Protein AF-A0A1G2G1E4-F1 (afdb_monomer_lite)

Secondary structure (DSSP, 8-state):
-HHHHHHHHHHHHHTT-SPP-SHHHHHHHHHHHHHHHHH-HHHHHHHHHHHHH-HHHHHHHHHHHHHHHHHHHT-SB--HHHHHHHHHHHHHHHHHHHHHHHHHHGGGT--GGGGHHHHHHHHHHHHHHHHHHTTSS-GGGS-SBPPPHHHHHHHHHHHHHHHHIIIIIS---HHHHHHHHHHIIIIIHHHHHTTSPP---HHHHHHHHHHHHHHHHHHHHHHHTTSS--EEEEEESS--------GGGHHHHHHHHHHHHH-SS-S--EEEEEEEEEEEE-SSTTSPPEEEEEEEEEEEETTSSEEEEEEEEEEE-TTS-EEE-S--EEEEEEE-TTT--

Foldseek 3Di:
DLVVLVVVQVVCVVVLQQFDLALLLLLLLLLLLVLLVVVDPVSVVLLVVVCVVDVVLNVLLVLLSVLSVCLQPPNFFDFLQSLVSVLVNLLVLLVSLLVCQCPVVVVVPDDPVLNPLNVLSVVNNVSSVVCVVSVVDDSCSHPRGHDANLLNVVSSVVLNVLLCCCCPVVVHDSSSSSSNSSSCSGRPSVVVSVPDDRDDDPSVVLSVLQVVQQVVQVVVCLVDVVPQAQKFKAWGDDDGDTDGDHPVCVVVVLVVVLVVLPPPDDPTFKMKMWGWDKDWDASYPPGDIDIAIWIWMWMDGNPLFKIWIKIFGWDQDPVRRIDGDGHIGTDDIDGPPSSPD

Sequence (341 aa):
MKQTLLHLRGFLERYRVLPSYGEDTVFLLAVAVLVVLFLNADARAFAEQVRAQSSKIALIMLLGVGFAIYTAFFSYFKNEIQKFYMFWFAVLVNFLSAFATITLLNDSGASPLYYIAPAINVVAFVLMVAFWHADVLDTSAIPHKSSSFSNVLYGTIVVAVLTLVAEYAWNTPWPAVFSFVIGYATVFNRTFTSYLPKIFGKRDQKIEALDVAVNDVVDYMIKNVGINNPYAVCIAAAGTKNLQVSSEYRGDVDAFLADEIRKLNRTTPAIATGSVGTYTFKRYWFSPTRQESAIIIDAYPNDGSTGYQFCQMVRYDTESILQRYKGLIYLNKTTNVYVKV

Radius of gyration: 22.76 Å; chains: 1; bounding box: 58×44×68 Å

pLDDT: mean 77.33, std 13.53, range [38.53, 95.12]

Organism: NCBI:txid1802115

Structure (mmCIF, N/CA/C/O backbone):
data_AF-A0A1G2G1E4-F1
#
_entry.id   AF-A0A1G2G1E4-F1
#
loop_
_atom_site.group_PDB
_atom_site.id
_atom_site.type_symbol
_atom_site.label_atom_id
_atom_site.label_alt_id
_atom_site.label_comp_id
_atom_site.label_asym_id
_atom_site.label_entity_id
_atom_site.label_seq_id
_atom_site.pdbx_PDB_ins_code
_atom_site.Cartn_x
_atom_site.Cartn_y
_atom_site.Cartn_z
_atom_site.occupancy
_atom_site.B_iso_or_equiv
_atom_site.auth_seq_id
_atom_site.auth_comp_id
_atom_site.auth_asym_id
_atom_site.auth_atom_id
_atom_site.pdbx_PDB_model_num
ATOM 1 N N . MET A 1 1 ? -17.607 14.366 -12.574 1.00 70.50 1 MET A N 1
ATOM 2 C CA . MET A 1 1 ? -16.236 13.830 -12.385 1.00 70.50 1 MET A CA 1
ATOM 3 C C . MET A 1 1 ? -16.179 12.704 -11.346 1.00 70.50 1 MET A C 1
ATOM 5 O O . MET A 1 1 ? -15.798 11.604 -11.721 1.00 70.50 1 MET A O 1
ATOM 9 N N . LYS A 1 2 ? -16.612 12.905 -10.087 1.00 71.50 2 LYS A N 1
ATOM 10 C CA . LYS A 1 2 ? -16.602 11.851 -9.040 1.00 71.50 2 LYS A CA 1
ATOM 11 C C . LYS A 1 2 ? -17.345 10.563 -9.438 1.00 71.50 2 LYS A C 1
ATOM 13 O O . LYS A 1 2 ? -16.795 9.478 -9.308 1.00 71.50 2 LYS A O 1
ATOM 18 N N . GLN A 1 3 ? -18.551 10.677 -9.998 1.00 72.62 3 GLN A N 1
ATOM 19 C CA . GLN A 1 3 ? -19.346 9.522 -10.446 1.00 72.62 3 GLN A CA 1
ATOM 20 C C . GLN A 1 3 ? -18.686 8.752 -11.607 1.00 72.62 3 GLN A C 1
ATOM 22 O O . GLN A 1 3 ? -18.690 7.527 -11.621 1.00 72.62 3 GLN A O 1
ATOM 27 N N . THR A 1 4 ? -18.038 9.460 -12.537 1.00 80.31 4 THR A N 1
ATOM 28 C CA . THR A 1 4 ? -17.248 8.861 -13.627 1.00 80.31 4 THR A CA 1
ATOM 29 C C . THR A 1 4 ? -16.061 8.063 -13.087 1.00 80.31 4 THR A C 1
ATOM 31 O O . THR A 1 4 ? -15.811 6.951 -13.541 1.00 80.31 4 THR A O 1
ATOM 34 N N . LEU A 1 5 ? -15.359 8.598 -12.083 1.00 77.81 5 LEU A N 1
ATOM 35 C CA . LEU A 1 5 ? -14.245 7.911 -11.426 1.00 77.81 5 LEU A CA 1
ATOM 36 C C . LEU A 1 5 ? -14.707 6.687 -10.627 1.00 77.81 5 LEU A C 1
ATOM 38 O O . LEU A 1 5 ? -14.006 5.681 -10.615 1.00 77.81 5 LEU A O 1
ATOM 42 N N . LEU A 1 6 ? -15.893 6.729 -10.015 1.00 76.75 6 LEU A N 1
ATOM 43 C CA . LEU A 1 6 ? -16.488 5.561 -9.356 1.00 76.75 6 LEU A CA 1
ATOM 44 C C . LEU A 1 6 ? -16.837 4.450 -10.358 1.00 76.75 6 LEU A C 1
ATOM 46 O O . LEU A 1 6 ? -16.519 3.290 -10.105 1.00 76.75 6 LEU A O 1
ATOM 50 N N . HIS A 1 7 ? -17.415 4.789 -11.516 1.00 78.81 7 HIS A N 1
ATOM 51 C CA . HIS A 1 7 ? -17.655 3.809 -12.583 1.00 78.81 7 HIS A CA 1
ATOM 52 C C . HIS A 1 7 ? -16.352 3.228 -13.140 1.00 78.81 7 HIS A C 1
ATOM 54 O O . HIS A 1 7 ? -16.250 2.015 -13.313 1.00 78.81 7 HIS A O 1
ATOM 60 N N . LEU A 1 8 ? -15.341 4.072 -13.374 1.00 80.25 8 LEU A N 1
ATOM 61 C CA . LEU A 1 8 ? -14.025 3.625 -13.826 1.00 80.25 8 LEU A CA 1
ATOM 62 C C . LEU A 1 8 ? -13.375 2.690 -12.803 1.00 80.25 8 LEU A C 1
ATOM 64 O O . LEU A 1 8 ? -12.858 1.641 -13.173 1.00 80.25 8 LEU A O 1
ATOM 68 N N . ARG A 1 9 ? -13.447 3.029 -11.512 1.00 78.38 9 ARG A N 1
ATOM 69 C CA . ARG A 1 9 ? -12.977 2.163 -10.430 1.00 78.38 9 ARG A CA 1
ATOM 70 C C . ARG A 1 9 ? -13.674 0.802 -10.471 1.00 78.38 9 ARG A C 1
ATOM 72 O O . ARG A 1 9 ? -12.983 -0.208 -10.493 1.00 78.38 9 ARG A O 1
ATOM 79 N N . GLY A 1 10 ? -15.007 0.771 -10.544 1.00 75.69 10 GLY A N 1
ATOM 80 C CA . GLY A 1 10 ? -15.768 -0.481 -10.620 1.00 75.69 10 GLY A CA 1
ATOM 81 C C . GLY A 1 10 ? -15.418 -1.321 -11.854 1.00 75.69 10 GLY A C 1
ATOM 82 O O . GLY A 1 10 ? -15.298 -2.542 -11.764 1.00 75.69 10 GLY A O 1
ATOM 83 N N . PHE A 1 11 ? -15.176 -0.676 -12.998 1.00 81.31 11 PHE A N 1
ATOM 84 C CA . PHE A 1 11 ? -14.683 -1.341 -14.205 1.00 81.31 11 PHE A CA 1
ATOM 85 C C . PHE A 1 11 ? -13.301 -1.972 -13.977 1.00 81.31 11 PHE A C 1
ATOM 87 O O . PHE A 1 11 ? -13.117 -3.162 -14.224 1.00 81.31 11 PHE A O 1
ATOM 94 N N . LEU A 1 12 ? -12.338 -1.212 -13.453 1.00 79.12 12 LEU A N 1
ATOM 95 C CA . LEU A 1 12 ? -10.980 -1.702 -13.198 1.00 79.12 12 LEU A CA 1
ATOM 96 C C . LEU A 1 12 ? -10.945 -2.814 -12.134 1.00 79.12 12 LEU A C 1
ATOM 98 O O . LEU A 1 12 ? -10.165 -3.759 -12.262 1.00 79.12 12 LEU A O 1
ATOM 102 N N . GLU A 1 13 ? -11.804 -2.736 -11.112 1.00 78.12 13 GLU A N 1
ATOM 103 C CA . GLU A 1 13 ? -11.988 -3.795 -10.111 1.00 78.12 13 GLU A CA 1
ATOM 104 C C . GLU A 1 13 ? -12.524 -5.078 -10.757 1.00 78.12 13 GLU A C 1
ATOM 106 O O . GLU A 1 13 ? -11.990 -6.160 -10.503 1.00 78.12 13 GLU A O 1
ATOM 111 N N . ARG A 1 14 ? -13.514 -4.968 -11.657 1.00 78.25 14 ARG A N 1
ATOM 112 C CA . ARG A 1 14 ? -14.098 -6.114 -12.374 1.00 78.25 14 ARG A CA 1
ATOM 113 C C . ARG A 1 14 ? -13.061 -6.887 -13.187 1.00 78.25 14 ARG A C 1
ATOM 115 O O . ARG A 1 14 ? -13.092 -8.115 -13.199 1.00 78.25 14 ARG A O 1
ATOM 122 N N . TYR A 1 15 ? -12.140 -6.178 -13.834 1.00 78.75 15 TYR A N 1
ATOM 123 C CA . TYR A 1 15 ? -11.070 -6.777 -14.636 1.00 78.75 15 TYR A CA 1
ATOM 124 C C . TYR A 1 15 ? -9.786 -7.061 -13.842 1.00 78.75 15 TYR A C 1
ATOM 126 O O . TYR A 1 15 ? -8.805 -7.505 -14.429 1.00 78.75 15 TYR A O 1
ATOM 134 N N . ARG A 1 16 ? -9.776 -6.842 -12.517 1.00 71.50 16 ARG A N 1
ATOM 135 C CA . ARG A 1 16 ? -8.605 -7.038 -11.637 1.00 71.50 16 ARG A CA 1
ATOM 136 C C . ARG A 1 16 ? -7.346 -6.285 -12.097 1.00 71.50 16 ARG A C 1
ATOM 138 O O . ARG A 1 16 ? -6.231 -6.750 -11.883 1.00 71.50 16 ARG A O 1
ATOM 145 N N . VAL A 1 17 ? -7.534 -5.117 -12.708 1.00 75.44 17 VAL A N 1
ATOM 146 C CA . VAL A 1 17 ? -6.458 -4.225 -13.186 1.00 75.44 17 VAL A CA 1
ATOM 147 C C . VAL A 1 17 ? -6.419 -2.900 -12.428 1.00 75.44 17 VAL A C 1
ATOM 149 O O . VAL A 1 17 ? -5.648 -2.008 -12.773 1.00 75.44 17 VAL A O 1
ATOM 152 N N . LEU A 1 18 ? -7.255 -2.745 -11.395 1.00 78.25 18 LEU A N 1
ATOM 153 C CA . LEU A 1 18 ? -7.184 -1.589 -10.510 1.00 78.25 18 LEU A CA 1
ATOM 154 C C . LEU A 1 18 ? -5.795 -1.553 -9.846 1.00 78.25 18 LEU A C 1
ATOM 156 O O . LEU A 1 18 ? -5.450 -2.526 -9.168 1.00 78.25 18 LEU A O 1
ATOM 160 N N . PRO A 1 19 ? -5.030 -0.450 -9.983 1.00 73.94 19 PRO A N 1
ATOM 161 C CA . PRO A 1 19 ? -3.783 -0.272 -9.255 1.00 73.94 19 PRO A CA 1
ATOM 162 C C . PRO A 1 19 ? -4.011 -0.513 -7.764 1.00 73.94 19 PRO A C 1
ATOM 164 O O . PRO A 1 19 ? -4.812 0.170 -7.125 1.00 73.94 19 PRO A O 1
ATOM 167 N N . SER A 1 20 ? -3.333 -1.516 -7.217 1.00 72.12 20 SER A N 1
ATOM 168 C CA . SER A 1 20 ? -3.381 -1.811 -5.797 1.00 72.12 20 SER A CA 1
ATOM 169 C C . SER A 1 20 ? -2.493 -0.824 -5.053 1.00 72.12 20 SER A C 1
ATOM 171 O O . SER A 1 20 ? -1.366 -0.538 -5.436 1.00 72.12 20 SER A O 1
ATOM 173 N N . TYR A 1 21 ? -3.008 -0.326 -3.944 1.00 74.62 21 TYR A N 1
ATOM 174 C CA . TYR A 1 21 ? -2.280 0.465 -2.952 1.00 74.62 21 TYR A CA 1
ATOM 175 C C . TYR A 1 21 ? -2.408 -0.203 -1.577 1.00 74.62 21 TYR A C 1
ATOM 177 O O . TYR A 1 21 ? -2.302 0.440 -0.538 1.00 74.62 21 TYR A O 1
ATOM 185 N N . GLY A 1 22 ? -2.667 -1.518 -1.563 1.00 73.44 22 GLY A N 1
ATOM 186 C CA . GLY A 1 22 ? -2.580 -2.319 -0.348 1.00 73.44 22 GLY A CA 1
ATOM 187 C C . GLY A 1 22 ? -1.161 -2.316 0.215 1.00 73.44 22 GLY A C 1
ATOM 188 O O . GLY A 1 22 ? -0.192 -2.062 -0.498 1.00 73.44 22 GLY A O 1
ATOM 189 N N . GLU A 1 23 ? -1.033 -2.603 1.506 1.00 76.75 23 GLU A N 1
ATOM 190 C CA . GLU A 1 23 ? 0.275 -2.699 2.158 1.00 76.75 23 GLU A CA 1
ATOM 191 C C . GLU A 1 23 ? 1.198 -3.714 1.492 1.00 76.75 23 GLU A C 1
ATOM 193 O O . GLU A 1 23 ? 2.387 -3.451 1.387 1.00 76.75 23 GLU A O 1
ATOM 198 N N . ASP A 1 24 ? 0.653 -4.839 1.027 1.00 80.62 24 ASP A N 1
ATOM 199 C CA . ASP A 1 24 ? 1.389 -5.820 0.237 1.00 80.62 24 ASP A CA 1
ATOM 200 C C . ASP A 1 24 ? 2.044 -5.162 -0.970 1.00 80.62 24 ASP A C 1
ATOM 202 O O . ASP A 1 24 ? 3.249 -5.272 -1.152 1.00 80.62 24 ASP A O 1
ATOM 206 N N . THR A 1 25 ? 1.277 -4.409 -1.752 1.00 87.00 25 THR A N 1
ATOM 207 C CA . THR A 1 25 ? 1.818 -3.685 -2.897 1.00 87.00 25 THR A CA 1
ATOM 208 C C . THR A 1 25 ? 2.868 -2.669 -2.468 1.00 87.00 25 THR A C 1
ATOM 210 O O . THR A 1 25 ? 3.967 -2.692 -3.007 1.00 87.00 25 THR A O 1
ATOM 213 N N . VAL A 1 26 ? 2.584 -1.812 -1.482 1.00 88.62 26 VAL A N 1
ATOM 214 C CA . VAL A 1 26 ? 3.541 -0.784 -1.033 1.00 88.62 26 VAL A CA 1
ATOM 215 C C . VAL A 1 26 ? 4.841 -1.412 -0.518 1.00 88.62 26 VAL A C 1
ATOM 217 O O . VAL A 1 26 ? 5.930 -0.917 -0.807 1.00 88.62 26 VAL A O 1
ATOM 220 N N . PHE A 1 27 ? 4.744 -2.531 0.196 1.00 90.00 27 PHE A N 1
ATOM 221 C CA . PHE A 1 27 ? 5.893 -3.305 0.639 1.00 90.00 27 PHE A CA 1
ATOM 222 C C . PHE A 1 27 ? 6.698 -3.855 -0.540 1.00 90.00 27 PHE A C 1
ATOM 224 O O . PHE A 1 27 ? 7.916 -3.704 -0.573 1.00 90.00 27 PHE A O 1
ATOM 231 N N . LEU A 1 28 ? 6.040 -4.428 -1.548 1.00 91.06 28 LEU A N 1
ATOM 232 C CA . LEU A 1 28 ? 6.724 -4.923 -2.742 1.00 91.06 28 LEU A CA 1
ATOM 233 C C . LEU A 1 28 ? 7.361 -3.812 -3.570 1.00 91.06 28 LEU A C 1
ATOM 235 O O . LEU A 1 28 ? 8.437 -4.024 -4.118 1.00 91.06 28 LEU A O 1
ATOM 239 N N . LEU A 1 29 ? 6.756 -2.623 -3.616 1.00 92.88 29 LEU A N 1
ATOM 240 C CA . LEU A 1 29 ? 7.385 -1.439 -4.203 1.00 92.88 29 LEU A CA 1
ATOM 241 C C . LEU A 1 29 ? 8.668 -1.073 -3.441 1.00 92.88 29 LEU A C 1
ATOM 243 O O . LEU A 1 29 ? 9.684 -0.781 -4.065 1.00 92.88 29 LEU A O 1
ATOM 247 N N . ALA A 1 30 ? 8.654 -1.137 -2.105 1.00 93.81 30 ALA A N 1
ATOM 248 C CA . ALA A 1 30 ? 9.844 -0.904 -1.288 1.00 93.81 30 ALA A CA 1
ATOM 249 C C . ALA A 1 30 ? 10.932 -1.959 -1.535 1.00 93.81 30 ALA A C 1
ATOM 251 O O . ALA A 1 30 ? 12.090 -1.599 -1.733 1.00 93.81 30 ALA A O 1
ATOM 252 N N . VAL A 1 31 ? 10.565 -3.243 -1.598 1.00 93.06 31 VAL A N 1
ATOM 253 C CA . VAL A 1 31 ? 11.491 -4.328 -1.961 1.00 93.06 31 VAL A CA 1
ATOM 254 C C . VAL A 1 31 ? 12.074 -4.092 -3.352 1.00 93.06 31 VAL A C 1
ATOM 256 O O . VAL A 1 31 ? 13.287 -4.145 -3.506 1.00 93.06 31 VAL A O 1
ATOM 259 N N . ALA A 1 32 ? 11.247 -3.779 -4.350 1.00 93.81 32 ALA A N 1
ATOM 260 C CA . ALA A 1 32 ? 11.694 -3.528 -5.717 1.00 93.81 32 ALA A CA 1
ATOM 261 C C . ALA A 1 32 ? 12.710 -2.380 -5.789 1.00 93.81 32 ALA A C 1
ATOM 263 O O . ALA A 1 32 ? 13.770 -2.534 -6.390 1.00 93.81 32 ALA A O 1
ATOM 264 N N . VAL A 1 33 ? 12.422 -1.256 -5.120 1.00 94.06 33 VAL A N 1
ATOM 265 C CA . VAL A 1 33 ? 13.354 -0.125 -5.013 1.00 94.06 33 VAL A CA 1
ATOM 266 C C . VAL A 1 33 ? 14.672 -0.571 -4.378 1.00 94.06 33 VAL A C 1
ATOM 268 O O . VAL A 1 33 ? 15.734 -0.303 -4.931 1.00 94.06 33 VAL A O 1
ATOM 271 N N . LEU A 1 34 ? 14.628 -1.279 -3.246 1.00 94.25 34 LEU A N 1
ATOM 272 C CA . LEU A 1 34 ? 15.838 -1.713 -2.544 1.00 94.25 34 LEU A CA 1
ATOM 273 C C . LEU A 1 34 ? 16.672 -2.705 -3.359 1.00 94.25 34 LEU A C 1
ATOM 275 O O . LEU A 1 34 ? 17.890 -2.557 -3.418 1.00 94.25 34 LEU A O 1
ATOM 279 N N . VAL A 1 35 ? 16.037 -3.684 -4.004 1.00 93.06 35 VAL A N 1
ATOM 280 C CA . VAL A 1 35 ? 16.725 -4.681 -4.833 1.00 93.06 35 VAL A CA 1
ATOM 281 C C . VAL A 1 35 ? 17.389 -4.003 -6.031 1.00 93.06 35 VAL A C 1
ATOM 283 O O . VAL A 1 35 ? 18.573 -4.227 -6.268 1.00 93.06 35 VAL A O 1
ATOM 286 N N . VAL A 1 36 ? 16.685 -3.117 -6.743 1.00 93.44 36 VAL A N 1
ATOM 287 C CA . VAL A 1 36 ? 17.261 -2.396 -7.891 1.00 93.44 36 VAL A CA 1
ATOM 288 C C . VAL A 1 36 ? 18.429 -1.503 -7.460 1.00 93.44 36 VAL A C 1
ATOM 290 O O . VAL A 1 36 ? 19.478 -1.535 -8.097 1.00 93.44 36 VAL A O 1
ATOM 293 N N . LEU A 1 37 ? 18.302 -0.755 -6.357 1.00 94.00 37 LEU A N 1
ATOM 294 C CA . LEU A 1 37 ? 19.394 0.081 -5.832 1.00 94.00 37 LEU A CA 1
ATOM 295 C C . LEU A 1 37 ? 20.592 -0.741 -5.334 1.00 94.00 37 LEU A C 1
ATOM 297 O O . LEU A 1 37 ? 21.735 -0.280 -5.383 1.00 94.00 37 LEU A O 1
ATOM 301 N N . PHE A 1 38 ? 20.351 -1.947 -4.825 1.00 93.38 38 PHE A N 1
ATOM 302 C CA . PHE A 1 38 ? 21.417 -2.840 -4.388 1.00 93.38 38 PHE A CA 1
ATOM 303 C C . PHE A 1 38 ? 22.217 -3.378 -5.581 1.00 93.38 38 PHE A C 1
ATOM 305 O O . PHE A 1 38 ? 23.449 -3.331 -5.563 1.00 93.38 38 PHE A O 1
ATOM 312 N N . LEU A 1 39 ? 21.523 -3.819 -6.633 1.00 92.38 39 LEU A N 1
ATOM 313 C CA . LEU A 1 39 ? 22.134 -4.451 -7.802 1.00 92.38 39 LEU A CA 1
ATOM 314 C C . LEU A 1 39 ? 22.786 -3.448 -8.765 1.00 92.38 39 LEU A C 1
ATOM 316 O O . LEU A 1 39 ? 23.835 -3.753 -9.326 1.00 92.38 39 LEU A O 1
ATOM 320 N N . ASN A 1 40 ? 22.222 -2.246 -8.920 1.00 92.94 40 ASN A N 1
ATOM 321 C CA . ASN A 1 40 ? 22.618 -1.312 -9.976 1.00 92.94 40 ASN A CA 1
ATOM 322 C C . ASN A 1 40 ? 23.255 -0.022 -9.437 1.00 92.94 40 ASN A C 1
ATOM 324 O O . ASN A 1 40 ? 22.629 0.750 -8.709 1.00 92.94 40 ASN A O 1
ATOM 328 N N . ALA A 1 41 ? 24.502 0.251 -9.840 1.00 93.12 41 ALA A N 1
ATOM 329 C CA . ALA A 1 41 ? 25.215 1.474 -9.461 1.00 93.12 41 ALA A CA 1
ATOM 330 C C . ALA A 1 41 ? 24.575 2.738 -10.061 1.00 93.12 41 ALA A C 1
ATOM 332 O O . ALA A 1 41 ? 24.414 3.733 -9.355 1.00 93.12 41 ALA A O 1
ATOM 333 N N . ASP A 1 42 ? 24.125 2.671 -11.313 1.00 92.75 42 ASP A N 1
ATOM 334 C CA . ASP A 1 42 ? 23.463 3.792 -11.991 1.00 92.75 42 ASP A CA 1
ATOM 335 C C . ASP A 1 42 ? 22.112 4.136 -11.354 1.00 92.75 42 ASP A C 1
ATOM 337 O O . ASP A 1 42 ? 21.748 5.307 -11.247 1.00 92.75 42 ASP A O 1
ATOM 341 N N . ALA A 1 43 ? 21.396 3.132 -10.838 1.00 92.62 43 ALA A N 1
ATOM 342 C CA . ALA A 1 43 ? 20.171 3.356 -10.077 1.00 92.62 43 ALA A CA 1
ATOM 343 C C . ALA A 1 43 ? 20.448 4.130 -8.774 1.00 92.62 43 ALA A C 1
ATOM 345 O O . ALA A 1 43 ? 19.663 5.002 -8.390 1.00 92.62 43 ALA A O 1
ATOM 346 N N . ARG A 1 44 ? 21.584 3.867 -8.106 1.00 95.12 44 ARG A N 1
ATOM 347 C CA . ARG A 1 44 ? 22.021 4.645 -6.931 1.00 95.12 44 ARG A CA 1
ATOM 348 C C . ARG A 1 44 ? 22.356 6.083 -7.305 1.00 95.12 44 ARG A C 1
ATOM 350 O O . ARG A 1 44 ? 21.885 6.997 -6.631 1.00 95.12 44 ARG A O 1
ATOM 357 N N . ALA A 1 45 ? 23.090 6.287 -8.397 1.00 93.69 45 ALA A N 1
ATOM 358 C CA . ALA A 1 45 ? 23.396 7.625 -8.897 1.00 93.69 45 ALA A CA 1
ATOM 359 C C . ALA A 1 45 ? 22.114 8.409 -9.234 1.00 93.69 45 ALA A C 1
ATOM 361 O O . ALA A 1 45 ? 21.976 9.572 -8.855 1.00 93.69 45 ALA A O 1
ATOM 362 N N . PHE A 1 46 ? 21.125 7.762 -9.859 1.00 92.88 46 PHE A N 1
ATOM 363 C CA . PHE A 1 46 ? 19.816 8.364 -10.111 1.00 92.88 46 PHE A CA 1
ATOM 364 C C . PHE A 1 46 ? 19.090 8.747 -8.810 1.00 92.88 46 PHE A C 1
ATOM 366 O O . PHE A 1 46 ? 18.564 9.854 -8.690 1.00 92.88 46 PHE A O 1
ATOM 373 N N . ALA A 1 47 ? 19.098 7.879 -7.793 1.00 91.75 47 ALA A N 1
ATOM 374 C CA . ALA A 1 47 ? 18.508 8.194 -6.491 1.00 91.75 47 ALA A CA 1
ATOM 375 C C . ALA A 1 47 ? 19.195 9.392 -5.805 1.00 91.75 47 ALA A C 1
ATOM 377 O O . ALA A 1 47 ? 18.525 10.227 -5.190 1.00 91.75 47 ALA A O 1
ATOM 378 N N . GLU A 1 48 ? 20.516 9.520 -5.941 1.00 92.44 48 GLU A N 1
ATOM 379 C CA . GLU A 1 48 ? 21.261 10.681 -5.450 1.00 92.44 48 GLU A CA 1
ATOM 380 C C . GLU A 1 48 ? 20.896 11.969 -6.193 1.00 92.44 48 GLU A C 1
ATOM 382 O O . GLU A 1 48 ? 20.737 13.009 -5.549 1.00 92.44 48 GLU A O 1
ATOM 387 N N . GLN A 1 49 ? 20.682 11.905 -7.510 1.00 92.19 49 GLN A N 1
ATOM 388 C CA . GLN A 1 49 ? 20.195 13.044 -8.294 1.00 92.19 49 GLN A CA 1
ATOM 389 C C . GLN A 1 49 ? 18.802 13.487 -7.834 1.00 92.19 49 GLN A C 1
ATOM 391 O O . GLN A 1 49 ? 18.584 14.675 -7.596 1.00 92.19 49 GLN A O 1
ATOM 396 N N . VAL A 1 50 ? 17.874 12.547 -7.622 1.00 90.06 50 VAL A N 1
ATOM 397 C CA . VAL A 1 50 ? 16.534 12.851 -7.087 1.00 90.06 50 VAL A CA 1
ATOM 398 C C . VAL A 1 50 ? 16.636 13.518 -5.710 1.00 90.06 50 VAL A C 1
ATOM 400 O O . VAL A 1 50 ? 15.949 14.509 -5.443 1.00 90.06 50 VAL A O 1
ATOM 403 N N . ARG A 1 51 ? 17.531 13.027 -4.842 1.00 92.00 51 ARG A N 1
ATOM 404 C CA . ARG A 1 51 ? 17.795 13.633 -3.528 1.00 92.00 51 ARG A CA 1
ATOM 405 C C . ARG A 1 51 ? 18.346 15.052 -3.641 1.00 92.00 51 ARG A C 1
ATOM 407 O O . ARG A 1 51 ? 17.918 15.916 -2.877 1.00 92.00 51 ARG A O 1
ATOM 414 N N . ALA A 1 52 ? 19.274 15.285 -4.566 1.00 91.50 52 ALA A N 1
ATOM 415 C CA . ALA A 1 52 ? 19.867 16.597 -4.802 1.00 91.50 52 ALA A CA 1
ATOM 416 C C . ALA A 1 52 ? 18.843 17.605 -5.349 1.00 91.50 52 ALA A C 1
ATOM 418 O O . ALA A 1 52 ? 18.875 18.772 -4.966 1.00 91.50 52 ALA A O 1
ATOM 419 N N . GLN A 1 53 ? 17.904 17.157 -6.187 1.00 91.81 53 GLN A N 1
ATOM 420 C CA . GLN A 1 53 ? 16.848 18.012 -6.734 1.00 91.81 53 GLN A CA 1
ATOM 421 C C . GLN A 1 53 ? 15.783 18.390 -5.698 1.00 91.81 53 GLN A C 1
ATOM 423 O O . GLN A 1 53 ? 15.266 19.506 -5.724 1.00 91.81 53 GLN A O 1
ATOM 428 N N . SER A 1 54 ? 15.415 17.477 -4.790 1.00 92.31 54 SER A N 1
ATOM 429 C CA . SER A 1 54 ? 14.393 17.764 -3.780 1.00 92.31 54 SER A CA 1
ATOM 430 C C . SER A 1 54 ? 14.540 16.918 -2.519 1.00 92.31 54 SER A C 1
ATOM 432 O O . SER A 1 54 ? 14.193 15.733 -2.478 1.00 92.31 54 SER A O 1
ATOM 434 N N . SER A 1 55 ? 14.923 17.577 -1.423 1.00 88.62 55 SER A N 1
ATOM 435 C CA . SER A 1 55 ? 14.958 16.972 -0.085 1.00 88.62 55 SER A CA 1
ATOM 436 C C . SER A 1 55 ? 13.583 16.479 0.381 1.00 88.62 55 SER A C 1
ATOM 438 O O . SER A 1 55 ? 13.498 15.506 1.129 1.00 88.62 55 SER A O 1
ATOM 440 N N . LYS A 1 56 ? 12.491 17.095 -0.100 1.00 89.38 56 LYS A N 1
ATOM 441 C CA . LYS A 1 56 ? 11.115 16.671 0.205 1.00 89.38 56 LYS A CA 1
ATOM 442 C C . LYS A 1 56 ? 10.777 15.327 -0.440 1.00 89.38 56 LYS A C 1
ATOM 444 O O . LYS A 1 56 ? 10.209 14.471 0.231 1.00 89.38 56 LYS A O 1
ATOM 449 N N . ILE A 1 57 ? 11.138 15.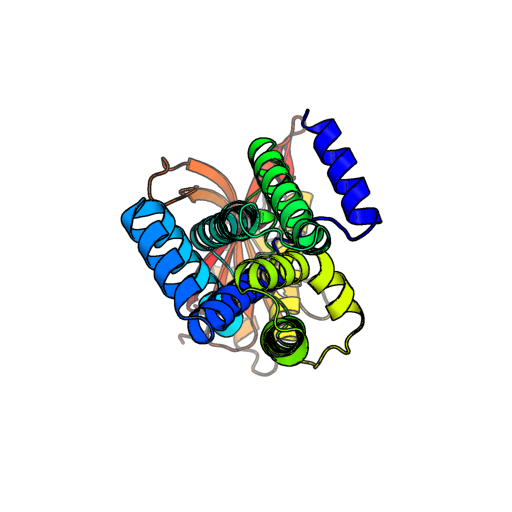131 -1.712 1.00 89.94 57 ILE A N 1
ATOM 450 C CA . ILE A 1 57 ? 10.917 13.857 -2.418 1.00 89.94 57 ILE A CA 1
ATOM 451 C C . ILE A 1 57 ? 11.739 12.754 -1.750 1.00 89.94 57 ILE A C 1
ATOM 453 O O . ILE A 1 57 ? 11.198 11.697 -1.434 1.00 89.94 57 ILE A O 1
ATOM 457 N N . ALA A 1 58 ? 13.010 13.027 -1.442 1.00 89.31 58 ALA A N 1
ATOM 458 C CA . ALA A 1 58 ? 13.867 12.080 -0.732 1.00 89.31 58 ALA A CA 1
ATOM 459 C C . ALA A 1 58 ? 13.303 11.678 0.639 1.00 89.31 58 ALA A C 1
ATOM 461 O O . ALA A 1 58 ? 13.311 10.498 0.984 1.00 89.31 58 ALA A O 1
ATOM 462 N N . LEU A 1 59 ? 12.763 12.635 1.402 1.00 90.75 59 LEU A N 1
ATOM 463 C CA . LEU A 1 59 ? 12.139 12.354 2.693 1.00 90.75 59 LEU A CA 1
ATOM 464 C C . LEU A 1 59 ? 10.906 11.451 2.551 1.00 90.75 59 LEU A C 1
ATOM 466 O O . LEU A 1 59 ? 10.755 10.511 3.326 1.00 90.75 59 LEU A O 1
ATOM 470 N N . ILE A 1 60 ? 10.039 11.708 1.564 1.00 91.88 60 ILE A N 1
ATOM 471 C CA . ILE A 1 60 ? 8.862 10.863 1.308 1.00 91.88 60 ILE A CA 1
ATOM 472 C C . ILE A 1 60 ? 9.294 9.450 0.909 1.00 91.88 60 ILE A C 1
ATOM 474 O O . ILE A 1 60 ? 8.718 8.488 1.407 1.00 91.88 60 ILE A O 1
ATOM 478 N N . MET A 1 61 ? 10.321 9.315 0.067 1.00 92.69 61 MET A N 1
ATOM 479 C CA . MET A 1 61 ? 10.862 8.013 -0.331 1.00 92.69 61 MET A CA 1
ATOM 480 C C . MET A 1 61 ? 11.408 7.237 0.872 1.00 92.69 61 MET A C 1
ATOM 482 O O . MET A 1 61 ? 11.060 6.074 1.065 1.00 92.69 61 MET A O 1
ATOM 486 N N . LEU A 1 62 ? 12.206 7.891 1.720 1.00 92.19 62 LEU A N 1
ATOM 487 C CA . LEU A 1 62 ? 12.809 7.271 2.899 1.00 92.19 62 LEU A CA 1
ATOM 488 C C . LEU A 1 62 ? 11.755 6.854 3.934 1.00 92.19 62 LEU A C 1
ATOM 490 O O . LEU A 1 62 ? 11.771 5.717 4.405 1.00 92.19 62 LEU A O 1
ATOM 494 N N . LEU A 1 63 ? 10.813 7.745 4.261 1.00 91.38 63 LEU A N 1
ATOM 495 C CA . LEU A 1 63 ? 9.720 7.432 5.184 1.00 91.38 63 LEU A CA 1
ATOM 496 C C . LEU A 1 63 ? 8.770 6.382 4.602 1.00 91.38 63 LEU A C 1
ATOM 498 O O . LEU A 1 63 ? 8.306 5.514 5.332 1.00 91.38 63 LEU A O 1
ATOM 502 N N . GLY A 1 64 ? 8.509 6.427 3.296 1.00 90.56 64 GLY A N 1
ATOM 503 C CA . GLY A 1 64 ? 7.695 5.448 2.584 1.00 90.56 64 GLY A CA 1
ATOM 504 C C . GLY A 1 64 ? 8.251 4.034 2.687 1.00 90.56 64 GLY A C 1
ATOM 505 O O . GLY A 1 64 ? 7.543 3.137 3.139 1.00 90.56 64 GLY A O 1
ATOM 506 N N . VAL A 1 65 ? 9.533 3.852 2.351 1.00 92.31 65 VAL A N 1
ATOM 507 C CA . VAL A 1 65 ? 10.238 2.566 2.495 1.00 92.31 65 VAL A CA 1
ATOM 508 C C . VAL A 1 65 ? 10.268 2.127 3.960 1.00 92.31 65 VAL A C 1
ATOM 510 O O . VAL A 1 65 ? 9.904 0.992 4.270 1.00 92.31 65 VAL A O 1
ATOM 513 N N . GLY A 1 66 ? 10.643 3.032 4.871 1.00 90.88 66 GLY A N 1
ATOM 514 C CA . GLY A 1 66 ? 10.723 2.739 6.301 1.00 90.88 66 GLY A CA 1
ATOM 515 C C . GLY A 1 66 ? 9.389 2.269 6.882 1.00 90.88 66 GLY A C 1
ATOM 516 O O . GLY A 1 66 ? 9.335 1.237 7.552 1.00 90.88 66 GLY A O 1
ATOM 517 N N . PHE A 1 67 ? 8.292 2.968 6.580 1.00 89.88 67 PHE A N 1
ATOM 518 C CA . PHE A 1 67 ? 6.960 2.572 7.030 1.00 89.88 67 PHE A CA 1
ATOM 519 C C . PHE A 1 67 ? 6.452 1.311 6.334 1.00 89.88 67 PHE A C 1
ATOM 521 O O . PHE A 1 67 ? 5.820 0.497 7.000 1.00 89.88 67 PHE A O 1
ATOM 528 N N . ALA A 1 68 ? 6.744 1.099 5.049 1.00 88.31 68 ALA A N 1
ATOM 529 C CA . ALA A 1 68 ? 6.346 -0.120 4.346 1.00 88.31 68 ALA A CA 1
ATOM 530 C C . ALA A 1 68 ? 6.961 -1.374 4.991 1.00 88.31 68 ALA A C 1
ATOM 532 O O . ALA A 1 68 ? 6.253 -2.340 5.260 1.00 88.31 68 ALA A O 1
ATOM 533 N N . ILE A 1 69 ? 8.255 -1.333 5.325 1.00 87.88 69 ILE A N 1
ATOM 534 C CA . ILE A 1 69 ? 8.947 -2.435 6.012 1.00 87.88 69 ILE A CA 1
ATOM 535 C C . ILE A 1 69 ? 8.457 -2.569 7.456 1.00 87.88 69 ILE A C 1
ATOM 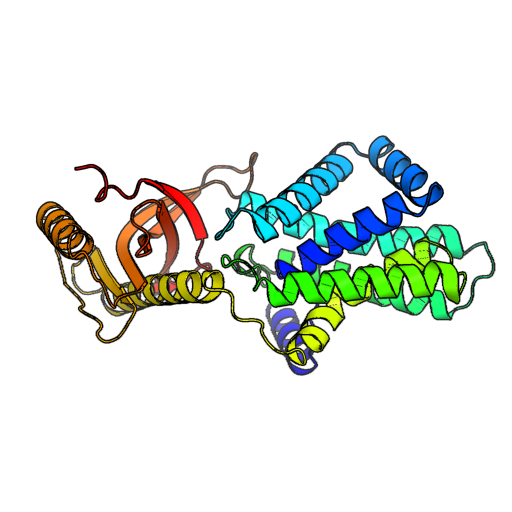537 O O . ILE A 1 69 ? 8.157 -3.671 7.918 1.00 87.88 69 ILE A O 1
ATOM 541 N N . TYR A 1 70 ? 8.351 -1.448 8.176 1.00 85.56 70 TYR A N 1
ATOM 542 C CA . TYR A 1 70 ? 7.903 -1.452 9.566 1.00 85.56 70 TYR A CA 1
ATOM 543 C C . TYR A 1 70 ? 6.500 -2.048 9.711 1.00 85.56 70 TYR A C 1
ATOM 545 O O . TYR A 1 70 ? 6.262 -2.878 10.586 1.00 85.56 70 TYR A O 1
ATOM 553 N N . THR A 1 71 ? 5.572 -1.646 8.844 1.00 80.81 71 THR A N 1
ATOM 554 C CA . THR A 1 71 ? 4.187 -2.116 8.901 1.00 80.81 71 THR A CA 1
ATOM 555 C C . THR A 1 71 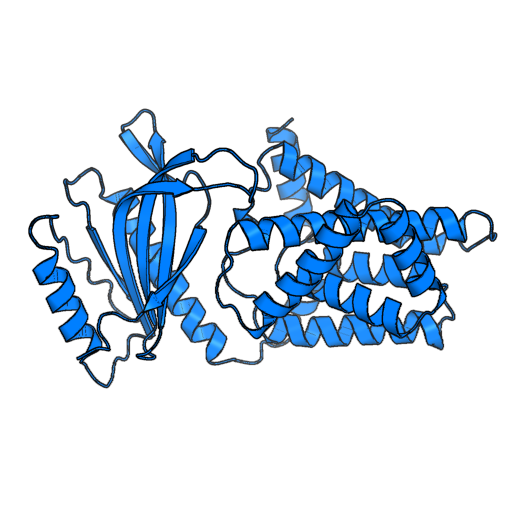? 4.068 -3.584 8.501 1.00 80.81 71 THR A C 1
ATOM 557 O O . THR A 1 71 ? 3.415 -4.329 9.227 1.00 80.81 71 THR A O 1
ATOM 560 N N . ALA A 1 72 ? 4.818 -4.040 7.491 1.00 78.19 72 ALA A N 1
ATOM 561 C CA . ALA A 1 72 ? 4.792 -5.439 7.069 1.00 78.19 72 ALA A CA 1
ATOM 562 C C . ALA A 1 72 ? 5.240 -6.421 8.171 1.00 78.19 72 ALA A C 1
ATOM 564 O O . ALA A 1 72 ? 4.667 -7.504 8.309 1.00 78.19 72 ALA A O 1
ATOM 565 N N . PHE A 1 73 ? 6.243 -6.061 8.983 1.00 75.75 73 PHE A N 1
ATOM 566 C CA . PHE A 1 73 ? 6.810 -6.980 9.980 1.00 75.75 73 PHE A CA 1
ATOM 567 C C . PHE A 1 73 ? 6.392 -6.681 11.419 1.00 75.75 73 PHE A C 1
ATOM 569 O O . PHE A 1 73 ? 6.057 -7.615 12.151 1.00 75.75 73 PHE A O 1
ATOM 576 N N . PHE A 1 74 ? 6.364 -5.411 11.823 1.00 72.25 74 PHE A N 1
ATOM 577 C CA . PHE A 1 74 ? 6.314 -5.011 13.233 1.00 72.25 74 PHE A CA 1
ATOM 578 C C . PHE A 1 74 ? 4.984 -4.392 13.669 1.00 72.25 74 PHE A C 1
ATOM 580 O O . PHE A 1 74 ? 4.687 -4.408 14.863 1.00 72.25 74 PHE A O 1
ATOM 587 N N . SER A 1 75 ? 4.173 -3.873 12.741 1.00 68.69 75 SER A N 1
ATOM 588 C CA . SER A 1 75 ? 2.869 -3.291 13.075 1.00 68.69 75 SER A CA 1
ATOM 589 C C . SER A 1 75 ? 1.703 -4.174 12.638 1.00 68.69 75 SER A C 1
ATOM 591 O O . SER A 1 75 ? 1.730 -4.808 11.591 1.00 68.69 75 SER A O 1
ATOM 593 N N . TYR A 1 76 ? 0.648 -4.204 13.447 1.00 68.38 76 TYR A N 1
ATOM 594 C CA . TYR A 1 76 ? -0.623 -4.850 13.095 1.00 68.38 76 TYR A CA 1
ATOM 595 C C . TYR A 1 76 ? -1.599 -3.881 12.433 1.00 68.38 76 TYR A C 1
ATOM 597 O O . TYR A 1 76 ? -2.374 -4.263 11.556 1.00 68.38 76 TYR A O 1
ATOM 605 N N . PHE A 1 77 ? -1.524 -2.619 12.850 1.00 71.56 77 PHE A N 1
ATOM 606 C CA . PHE A 1 77 ? -2.415 -1.553 12.431 1.00 71.56 77 PHE A CA 1
ATOM 607 C C . PHE A 1 77 ? -1.620 -0.306 12.058 1.00 71.56 77 PHE A C 1
ATOM 609 O O . PHE A 1 77 ? -0.485 -0.124 12.503 1.00 71.56 77 PHE A O 1
ATOM 616 N N . LYS A 1 78 ? -2.196 0.542 11.204 1.00 76.06 78 LYS A N 1
ATOM 617 C CA . LYS A 1 78 ? -1.493 1.689 10.615 1.00 76.06 78 LYS A CA 1
ATOM 618 C C . LYS A 1 78 ? -2.178 2.997 10.959 1.00 76.06 78 LYS A C 1
ATOM 620 O O . LYS A 1 78 ? -3.383 3.132 10.741 1.00 76.06 78 LYS A O 1
ATOM 625 N N . ASN A 1 79 ? -1.394 3.967 11.416 1.00 73.62 79 ASN A N 1
ATOM 626 C CA . ASN A 1 79 ? -1.879 5.323 11.674 1.00 73.62 79 ASN A CA 1
ATOM 627 C C . ASN A 1 79 ? -1.992 6.109 10.358 1.00 73.62 79 ASN A C 1
ATOM 629 O O . ASN A 1 79 ? -1.296 5.819 9.384 1.00 73.62 79 ASN A O 1
ATOM 633 N N . GLU A 1 80 ? -2.797 7.170 10.346 1.00 75.19 80 GLU A N 1
ATOM 634 C CA . GLU A 1 80 ? -3.021 8.009 9.155 1.00 75.19 80 GLU A CA 1
ATOM 635 C C . GLU A 1 80 ? -1.733 8.605 8.568 1.00 75.19 80 GLU A C 1
ATOM 637 O O . GLU A 1 80 ? -1.572 8.659 7.351 1.00 75.19 80 GLU A O 1
ATOM 642 N N . ILE A 1 81 ? -0.766 8.967 9.419 1.00 79.31 81 ILE A N 1
ATOM 643 C CA . ILE A 1 81 ? 0.545 9.467 8.975 1.00 79.31 81 ILE A CA 1
ATOM 644 C C . ILE A 1 81 ? 1.301 8.394 8.177 1.00 79.31 81 ILE A C 1
ATOM 646 O O . ILE A 1 81 ? 1.850 8.688 7.118 1.00 79.31 81 ILE A O 1
ATOM 650 N N . GLN A 1 82 ? 1.308 7.147 8.657 1.00 83.38 82 GLN A N 1
ATOM 651 C CA . GLN A 1 82 ? 1.977 6.038 7.970 1.00 83.38 82 GLN A CA 1
ATOM 652 C C . GLN A 1 82 ? 1.316 5.786 6.614 1.00 83.38 82 GLN A C 1
ATOM 654 O O . GLN A 1 82 ? 2.006 5.732 5.598 1.00 83.38 82 GLN A O 1
ATOM 659 N N . LYS A 1 83 ? -0.024 5.730 6.582 1.00 80.69 83 LYS A N 1
ATOM 660 C CA . LYS A 1 83 ? -0.791 5.560 5.339 1.00 80.69 83 LYS A CA 1
ATOM 661 C C . LYS A 1 83 ? -0.516 6.686 4.339 1.00 80.69 83 LYS A C 1
ATOM 663 O O . LYS A 1 83 ? -0.354 6.412 3.154 1.00 80.69 83 LYS A O 1
ATOM 668 N N . PHE A 1 84 ? -0.402 7.932 4.804 1.00 83.19 84 PHE A N 1
ATOM 669 C CA . PHE A 1 84 ? -0.094 9.086 3.957 1.00 83.19 84 PHE A CA 1
ATOM 670 C C . PHE A 1 84 ? 1.269 8.957 3.262 1.00 83.19 84 PHE A C 1
ATOM 672 O O . PHE A 1 84 ? 1.350 9.103 2.043 1.00 83.19 84 PHE A O 1
ATOM 679 N N . TYR A 1 85 ? 2.337 8.659 4.010 1.00 87.62 85 TYR A N 1
ATOM 680 C CA . TYR A 1 85 ? 3.673 8.506 3.421 1.00 87.62 85 TYR A CA 1
ATOM 681 C C . TYR A 1 85 ? 3.777 7.267 2.529 1.00 87.62 85 TYR A C 1
ATOM 683 O O . TYR A 1 85 ? 4.381 7.346 1.465 1.00 87.62 85 TYR A O 1
ATOM 691 N N . MET A 1 86 ? 3.144 6.155 2.914 1.00 88.88 86 MET A N 1
ATOM 692 C CA . MET A 1 86 ? 3.053 4.945 2.089 1.00 88.88 86 MET A CA 1
ATOM 693 C C . MET A 1 86 ? 2.344 5.208 0.754 1.00 88.88 86 MET A C 1
ATOM 695 O O . MET A 1 86 ? 2.816 4.762 -0.291 1.00 88.88 86 MET A O 1
ATOM 699 N N . PHE A 1 87 ? 1.244 5.969 0.775 1.00 87.81 87 PHE A N 1
ATOM 700 C CA . PHE A 1 87 ? 0.517 6.357 -0.432 1.00 87.81 87 PHE A CA 1
ATOM 701 C C . PHE A 1 87 ? 1.378 7.225 -1.354 1.00 87.81 87 PHE A C 1
ATOM 703 O O . PHE A 1 87 ? 1.567 6.888 -2.521 1.00 87.81 87 PHE A O 1
ATOM 710 N N . TRP A 1 88 ? 1.954 8.314 -0.837 1.00 88.94 88 TRP A N 1
ATOM 711 C CA . TRP A 1 88 ? 2.780 9.205 -1.657 1.00 88.94 88 TRP A CA 1
ATOM 712 C C . TRP A 1 88 ? 4.054 8.539 -2.164 1.00 88.94 88 TRP A C 1
ATOM 714 O O . TRP A 1 88 ? 4.487 8.827 -3.275 1.00 88.94 88 TRP A O 1
ATOM 724 N N . PHE A 1 89 ? 4.621 7.612 -1.398 1.00 93.12 89 PHE A N 1
ATOM 725 C CA . PHE A 1 89 ? 5.701 6.759 -1.870 1.00 93.12 89 PHE A CA 1
ATOM 726 C C . PHE A 1 89 ? 5.276 5.911 -3.074 1.00 93.12 89 PHE A C 1
ATOM 728 O O . PHE A 1 89 ? 5.963 5.934 -4.090 1.00 93.12 89 PHE A O 1
ATOM 735 N N . ALA A 1 90 ? 4.122 5.238 -3.018 1.00 92.00 90 ALA A N 1
ATOM 736 C CA . ALA A 1 90 ? 3.619 4.460 -4.151 1.00 92.00 90 ALA A CA 1
ATOM 737 C C . ALA A 1 90 ? 3.376 5.325 -5.403 1.00 92.00 90 ALA A C 1
ATOM 739 O O . ALA A 1 90 ? 3.738 4.920 -6.511 1.00 92.00 90 ALA A O 1
ATOM 740 N N . VAL A 1 91 ? 2.827 6.532 -5.223 1.00 91.56 91 VAL A N 1
ATOM 741 C CA . VAL A 1 91 ? 2.628 7.514 -6.303 1.00 91.56 91 VAL A CA 1
ATOM 742 C C . VAL A 1 91 ? 3.969 7.924 -6.919 1.00 91.56 91 VAL A C 1
ATOM 744 O O . VAL A 1 91 ? 4.136 7.865 -8.138 1.00 91.56 91 VAL A O 1
ATOM 747 N N . LEU A 1 92 ? 4.945 8.304 -6.089 1.00 93.69 92 LEU A N 1
ATOM 748 C CA . LEU A 1 92 ? 6.254 8.768 -6.550 1.00 93.69 92 LEU A CA 1
ATOM 749 C C . LEU A 1 92 ? 7.065 7.663 -7.221 1.00 93.69 92 LEU A C 1
ATOM 751 O O . LEU A 1 92 ? 7.706 7.930 -8.227 1.00 93.69 92 LEU A O 1
ATOM 755 N N . VAL A 1 93 ? 7.030 6.429 -6.719 1.00 94.62 93 VAL A N 1
ATOM 756 C CA . VAL A 1 93 ? 7.757 5.304 -7.328 1.00 94.62 93 VAL A CA 1
ATOM 757 C C . VAL A 1 93 ? 7.193 4.952 -8.705 1.00 94.62 93 VAL A C 1
ATOM 759 O O . VAL A 1 93 ? 7.961 4.710 -9.638 1.00 94.62 93 VAL A O 1
ATOM 762 N N . ASN A 1 94 ? 5.867 4.979 -8.875 1.00 93.94 94 ASN A N 1
ATOM 763 C CA . ASN A 1 94 ? 5.249 4.806 -10.193 1.00 93.94 94 ASN A CA 1
ATOM 764 C C . ASN A 1 94 ? 5.695 5.913 -11.163 1.00 93.94 94 ASN A C 1
ATOM 766 O O . ASN A 1 94 ? 6.117 5.614 -12.279 1.00 93.94 94 ASN A O 1
ATOM 770 N N . PHE A 1 95 ? 5.704 7.172 -10.716 1.00 94.38 95 PHE A N 1
ATOM 771 C CA . PHE A 1 95 ? 6.199 8.287 -11.524 1.00 94.38 95 PHE A CA 1
ATOM 772 C C . PHE A 1 95 ? 7.694 8.165 -11.862 1.00 94.38 95 PHE A C 1
ATOM 774 O O . PHE A 1 95 ? 8.064 8.222 -13.030 1.00 94.38 95 PHE A O 1
ATOM 781 N N . LEU A 1 96 ? 8.557 7.965 -10.861 1.00 94.25 96 LEU A N 1
ATOM 782 C CA . LEU A 1 96 ? 10.013 7.924 -11.026 1.00 94.25 96 LEU A CA 1
ATOM 783 C C . LEU A 1 96 ? 10.466 6.735 -11.874 1.00 94.25 96 LEU A C 1
ATOM 785 O O . LEU A 1 96 ? 11.385 6.886 -12.671 1.00 94.25 96 LEU A O 1
ATOM 789 N N . SER A 1 97 ? 9.822 5.573 -11.740 1.00 94.88 97 SER A N 1
ATOM 790 C CA . SER A 1 97 ? 10.139 4.407 -12.574 1.00 94.88 97 SER A CA 1
ATOM 791 C C . SER A 1 97 ? 9.795 4.637 -14.048 1.00 94.88 97 SER A C 1
ATOM 793 O O . SER A 1 97 ? 10.602 4.325 -14.926 1.00 94.88 97 SER A O 1
ATOM 795 N N . ALA A 1 98 ? 8.645 5.257 -14.331 1.00 93.62 98 ALA A N 1
ATOM 796 C CA . ALA A 1 98 ? 8.286 5.646 -15.688 1.00 93.62 98 ALA A CA 1
ATOM 797 C C . ALA A 1 98 ? 9.215 6.737 -16.235 1.00 93.62 98 ALA A C 1
ATOM 799 O O . ALA A 1 98 ? 9.716 6.620 -17.351 1.00 93.62 98 ALA A O 1
ATOM 800 N N . PHE A 1 99 ? 9.488 7.766 -15.431 1.00 93.69 99 PHE A N 1
ATOM 801 C CA . PHE A 1 99 ? 10.358 8.878 -15.797 1.00 93.69 99 PHE A CA 1
ATOM 802 C C . PHE A 1 99 ? 11.783 8.414 -16.109 1.00 93.69 99 PHE A C 1
ATOM 804 O O . PHE A 1 99 ? 12.332 8.806 -17.136 1.00 93.69 99 PHE A O 1
ATOM 811 N N . ALA A 1 100 ? 12.363 7.541 -15.280 1.00 92.25 100 ALA A N 1
ATOM 812 C CA . ALA A 1 100 ? 13.689 6.977 -15.522 1.00 92.25 100 ALA A CA 1
ATOM 813 C C . ALA A 1 100 ? 13.724 6.182 -16.834 1.00 92.25 100 ALA A C 1
ATOM 815 O O . ALA A 1 100 ? 14.639 6.354 -17.630 1.00 92.25 100 ALA A O 1
ATOM 816 N N . THR A 1 101 ? 12.701 5.364 -17.104 1.00 92.06 101 THR A N 1
ATOM 817 C CA . THR A 1 101 ? 12.631 4.578 -18.348 1.00 92.06 101 THR A CA 1
ATOM 818 C C . THR A 1 101 ? 12.524 5.479 -19.571 1.00 92.06 101 THR A C 1
ATOM 820 O O . THR A 1 101 ? 13.273 5.311 -20.527 1.00 92.06 101 THR A O 1
ATOM 823 N N . ILE A 1 102 ? 11.629 6.468 -19.535 1.00 90.38 102 ILE A N 1
ATOM 824 C CA . ILE A 1 102 ? 11.408 7.376 -20.662 1.00 90.38 102 ILE A CA 1
ATOM 825 C C . ILE A 1 102 ? 12.653 8.226 -20.911 1.00 90.38 102 ILE A C 1
ATOM 827 O O . ILE A 1 102 ? 13.131 8.277 -22.032 1.00 90.38 102 ILE A O 1
ATOM 831 N N . THR A 1 103 ? 13.218 8.861 -19.889 1.00 89.69 103 THR A N 1
ATOM 832 C CA . THR A 1 103 ? 14.332 9.802 -20.094 1.00 89.69 103 THR A CA 1
ATOM 833 C C . THR A 1 103 ? 15.656 9.120 -20.419 1.00 89.69 103 THR A C 1
ATOM 835 O O . THR A 1 103 ? 16.417 9.649 -21.220 1.00 89.69 103 THR A O 1
ATOM 838 N N . LEU A 1 104 ? 15.935 7.946 -19.845 1.00 88.94 104 LEU A N 1
ATOM 839 C CA . LEU A 1 104 ? 17.217 7.266 -20.044 1.00 88.94 104 LEU A CA 1
ATOM 840 C C . LEU A 1 104 ? 17.222 6.345 -21.272 1.00 88.94 104 LEU A C 1
ATOM 842 O O . LEU A 1 104 ? 18.291 6.078 -21.820 1.00 88.94 104 LEU A O 1
ATOM 846 N N . LEU A 1 105 ? 16.056 5.855 -21.718 1.00 87.62 105 LEU A N 1
ATOM 847 C CA . LEU A 1 105 ? 15.979 4.928 -22.855 1.00 87.62 105 LEU A CA 1
ATOM 848 C C . LEU A 1 105 ? 15.524 5.560 -24.176 1.00 87.62 105 LEU A C 1
ATOM 850 O O . LEU A 1 105 ? 15.750 4.970 -25.229 1.00 87.62 105 LEU A O 1
ATOM 854 N N . ASN A 1 106 ? 14.904 6.746 -24.156 1.00 81.44 106 ASN A N 1
ATOM 855 C CA . ASN A 1 106 ? 14.405 7.399 -25.376 1.00 81.44 106 ASN A CA 1
ATOM 856 C C . ASN A 1 106 ? 15.507 7.699 -26.399 1.00 81.44 106 ASN A C 1
ATOM 858 O O . ASN A 1 106 ? 15.286 7.542 -27.597 1.00 81.44 106 ASN A O 1
ATOM 862 N N . ASP A 1 107 ? 16.706 8.035 -25.931 1.00 74.69 107 ASP A N 1
ATOM 863 C CA . ASP A 1 107 ? 17.800 8.454 -26.811 1.00 74.69 107 ASP A CA 1
ATOM 864 C C . ASP A 1 107 ? 18.758 7.303 -27.171 1.00 74.69 107 ASP A C 1
ATOM 866 O O . ASP A 1 107 ? 19.692 7.485 -27.947 1.00 74.69 107 ASP A O 1
ATOM 870 N N . SER A 1 108 ? 18.527 6.095 -26.642 1.00 76.19 108 SER A N 1
ATOM 871 C CA . SER A 1 108 ? 19.396 4.922 -26.841 1.00 76.19 108 SER A CA 1
ATOM 872 C C . SER A 1 108 ? 18.884 3.928 -27.893 1.00 76.19 108 SER A C 1
ATOM 874 O O . SER A 1 108 ? 19.468 2.859 -28.059 1.00 76.19 108 SER A O 1
ATOM 876 N N . GLY A 1 109 ? 17.819 4.265 -28.635 1.00 72.25 109 GLY A N 1
ATOM 877 C CA . GLY A 1 109 ? 17.263 3.395 -29.685 1.00 72.25 109 GLY A CA 1
ATOM 878 C C . GLY A 1 109 ? 16.662 2.095 -29.140 1.00 72.25 109 GLY A C 1
ATOM 879 O O . GLY A 1 109 ? 16.651 1.069 -29.820 1.00 72.25 109 GLY A O 1
ATOM 880 N N . ALA A 1 110 ? 16.210 2.126 -27.887 1.00 80.00 110 ALA A N 1
ATOM 881 C CA . ALA A 1 110 ? 15.739 0.963 -27.160 1.00 80.00 110 ALA A CA 1
ATOM 882 C C . ALA A 1 110 ? 14.467 0.349 -27.779 1.00 80.00 110 ALA A C 1
ATOM 884 O O . ALA A 1 110 ? 13.659 1.031 -28.412 1.00 80.00 110 ALA A O 1
ATOM 885 N N . SER A 1 111 ? 14.268 -0.959 -27.573 1.00 84.88 111 SER A N 1
ATOM 886 C CA . SER A 1 111 ? 13.094 -1.672 -28.091 1.00 84.88 111 SER A CA 1
ATOM 887 C C . SER A 1 111 ? 11.786 -1.025 -27.608 1.00 84.88 111 SER A C 1
ATOM 889 O O . SER A 1 111 ? 11.640 -0.800 -26.401 1.00 84.88 111 SER A O 1
ATOM 891 N N . PRO A 1 112 ? 10.785 -0.820 -28.492 1.00 84.50 112 PRO A N 1
ATOM 892 C CA . PRO A 1 112 ? 9.468 -0.306 -28.111 1.00 84.50 112 PRO A CA 1
ATOM 893 C C . PRO A 1 112 ? 8.792 -1.097 -26.978 1.00 84.50 112 PRO A C 1
ATOM 895 O O . PRO A 1 112 ? 7.983 -0.552 -26.228 1.00 84.50 112 PRO A O 1
ATOM 898 N N . LEU A 1 113 ? 9.142 -2.379 -26.815 1.00 85.06 113 LEU A N 1
ATOM 899 C CA . LEU A 1 113 ? 8.604 -3.243 -25.762 1.00 85.06 113 LEU A CA 1
ATOM 900 C C . LEU A 1 113 ? 8.936 -2.744 -24.349 1.00 85.06 113 LEU A C 1
ATOM 902 O O . LEU A 1 113 ? 8.138 -2.942 -23.432 1.00 85.06 113 LEU A O 1
ATOM 906 N N . TYR A 1 114 ? 10.059 -2.043 -24.167 1.00 87.62 114 TYR A N 1
ATOM 907 C CA . TYR A 1 114 ? 10.439 -1.481 -22.868 1.00 87.62 114 TYR A CA 1
ATOM 908 C C . TYR A 1 114 ? 9.533 -0.329 -22.422 1.00 87.62 114 TYR A C 1
ATOM 910 O O . TYR A 1 114 ? 9.547 0.021 -21.245 1.00 87.62 114 TYR A O 1
ATOM 918 N N . TYR A 1 115 ? 8.694 0.210 -23.314 1.00 87.88 115 TYR A N 1
ATOM 919 C CA . TYR A 1 115 ? 7.761 1.291 -22.995 1.00 87.88 115 TYR A CA 1
ATOM 920 C C . TYR A 1 115 ? 6.375 0.813 -22.541 1.00 87.88 115 TYR A C 1
ATOM 922 O O . TYR A 1 115 ? 5.563 1.620 -22.089 1.00 87.88 115 TYR A O 1
ATOM 930 N N . ILE A 1 116 ? 6.102 -0.496 -22.579 1.00 88.31 116 ILE A N 1
ATOM 931 C CA . ILE A 1 116 ? 4.823 -1.051 -22.109 1.00 88.31 116 ILE A CA 1
ATOM 932 C C . ILE A 1 116 ? 4.692 -0.896 -20.586 1.00 88.31 116 ILE A C 1
ATOM 934 O O . ILE A 1 116 ? 3.693 -0.375 -20.091 1.00 88.31 116 ILE A O 1
ATOM 938 N N . ALA A 1 117 ? 5.714 -1.310 -19.834 1.00 88.62 117 ALA A N 1
ATOM 939 C CA . ALA A 1 117 ? 5.739 -1.183 -18.378 1.00 88.62 117 ALA A CA 1
ATOM 940 C C . ALA A 1 117 ? 5.639 0.276 -17.875 1.00 88.62 117 ALA A C 1
ATOM 942 O O . ALA A 1 117 ? 4.793 0.542 -17.015 1.00 88.62 117 ALA A O 1
ATOM 943 N N . PRO A 1 118 ? 6.400 1.255 -18.406 1.00 91.81 118 PRO A N 1
ATOM 944 C CA . PRO A 1 118 ? 6.282 2.636 -17.951 1.00 91.81 118 PRO A CA 1
ATOM 945 C C . PRO A 1 118 ? 4.935 3.249 -18.327 1.00 91.81 118 PRO A C 1
ATOM 947 O O . PRO A 1 118 ? 4.419 4.043 -17.545 1.00 91.81 118 PRO A O 1
ATOM 950 N N . ALA A 1 119 ? 4.304 2.847 -19.437 1.00 90.62 119 ALA A N 1
ATOM 951 C CA . ALA A 1 119 ? 2.939 3.275 -19.745 1.00 90.62 119 ALA A CA 1
ATOM 952 C C . ALA A 1 119 ? 1.940 2.825 -18.663 1.00 90.62 119 ALA A C 1
ATOM 954 O O . ALA A 1 119 ? 1.119 3.626 -18.214 1.00 90.62 119 ALA A O 1
ATOM 955 N N . ILE A 1 120 ? 2.051 1.581 -18.178 1.00 90.56 120 ILE A N 1
ATOM 956 C CA . ILE A 1 120 ? 1.238 1.081 -17.057 1.00 90.56 120 ILE A CA 1
ATOM 957 C C . ILE A 1 120 ? 1.484 1.920 -15.796 1.00 90.56 120 ILE A C 1
ATOM 959 O O . ILE A 1 120 ? 0.526 2.324 -15.136 1.00 90.56 120 ILE A O 1
ATOM 963 N N . ASN A 1 121 ? 2.742 2.238 -15.486 1.00 92.50 121 ASN A N 1
ATOM 964 C CA . ASN A 1 121 ? 3.093 3.022 -14.298 1.00 92.50 121 ASN A CA 1
ATOM 965 C C . ASN A 1 121 ? 2.594 4.475 -14.389 1.00 92.50 121 ASN A C 1
ATOM 967 O O . ASN A 1 121 ? 2.121 5.020 -13.392 1.00 92.50 121 ASN A O 1
ATOM 971 N N . VAL A 1 122 ? 2.623 5.094 -15.578 1.00 92.56 122 VAL A N 1
ATOM 972 C CA . VAL A 1 122 ? 2.022 6.421 -15.819 1.00 92.56 122 VAL A CA 1
ATOM 973 C C . VAL A 1 122 ? 0.515 6.374 -15.590 1.00 92.56 122 VAL A C 1
ATOM 975 O O . VAL A 1 122 ? -0.023 7.226 -14.885 1.00 92.56 122 VAL A O 1
ATOM 978 N N . VAL A 1 123 ? -0.173 5.367 -16.137 1.00 90.50 123 VAL A N 1
ATOM 979 C CA . VAL A 1 123 ? -1.616 5.192 -15.923 1.00 90.50 123 VAL A CA 1
ATOM 980 C C . VAL A 1 123 ? -1.918 4.990 -14.437 1.00 90.50 123 VAL A C 1
ATOM 982 O O . VAL A 1 123 ? -2.820 5.639 -13.908 1.00 90.50 123 VAL A O 1
ATOM 985 N N . ALA A 1 124 ? -1.142 4.160 -13.737 1.00 87.81 124 ALA A N 1
ATOM 986 C CA . ALA A 1 124 ? -1.295 3.945 -12.302 1.00 87.81 124 ALA A CA 1
ATOM 987 C C . ALA A 1 124 ? -1.094 5.241 -11.502 1.00 87.81 124 ALA A C 1
ATOM 989 O O . ALA A 1 124 ? -1.930 5.570 -10.661 1.00 87.81 124 ALA A O 1
ATOM 990 N N . PHE A 1 125 ? -0.046 6.010 -11.806 1.00 90.19 125 PHE A N 1
ATOM 991 C CA . PHE A 1 125 ? 0.212 7.321 -11.211 1.00 90.19 125 PHE A CA 1
ATOM 992 C C . PHE A 1 125 ? -0.975 8.278 -11.404 1.00 90.19 125 PHE A C 1
ATOM 994 O O . PHE A 1 125 ? -1.495 8.822 -10.427 1.00 90.19 125 PHE A O 1
ATOM 1001 N N . VAL A 1 126 ? -1.449 8.442 -12.645 1.00 89.88 126 VAL A N 1
ATOM 1002 C CA . VAL A 1 126 ? -2.572 9.336 -12.968 1.00 89.88 126 VAL A CA 1
ATOM 1003 C C . VAL A 1 126 ? -3.844 8.905 -12.240 1.00 89.88 126 VAL A C 1
ATOM 1005 O O . VAL A 1 126 ? -4.526 9.745 -11.653 1.00 89.88 126 VAL A O 1
ATOM 1008 N N . LEU A 1 127 ? -4.153 7.604 -12.222 1.00 85.94 127 LEU A N 1
ATOM 1009 C CA . LEU A 1 127 ? -5.324 7.074 -11.524 1.00 85.94 127 LEU A CA 1
ATOM 1010 C C . LEU A 1 127 ? -5.239 7.286 -10.010 1.00 85.94 127 LEU A C 1
ATOM 1012 O O . LEU A 1 127 ? -6.223 7.712 -9.409 1.00 85.94 127 LEU A O 1
ATOM 1016 N N . MET A 1 128 ? -4.080 7.041 -9.389 1.00 84.88 128 MET A N 1
ATOM 1017 C CA . MET A 1 128 ? -3.891 7.259 -7.951 1.00 84.88 128 MET A CA 1
ATOM 1018 C C . MET A 1 128 ? -4.110 8.729 -7.575 1.00 84.88 128 MET A C 1
ATOM 1020 O O . MET A 1 128 ? -4.836 9.018 -6.623 1.00 84.88 128 MET A O 1
ATOM 1024 N N . VAL A 1 129 ? -3.546 9.661 -8.349 1.00 85.50 129 VAL A N 1
ATOM 1025 C CA . VAL A 1 129 ? -3.723 11.105 -8.134 1.00 85.50 129 VAL A CA 1
ATOM 1026 C C . VAL A 1 129 ? -5.178 11.526 -8.361 1.00 85.50 129 VAL A C 1
ATOM 1028 O O . VAL A 1 129 ? -5.745 12.253 -7.543 1.00 85.50 129 VAL A O 1
ATOM 1031 N N . ALA A 1 130 ? -5.818 11.039 -9.428 1.00 83.31 130 ALA A N 1
ATOM 1032 C CA . ALA A 1 130 ? -7.210 11.356 -9.742 1.00 83.31 130 ALA A CA 1
ATOM 1033 C C . ALA A 1 130 ? -8.181 10.844 -8.667 1.00 83.31 130 ALA A C 1
ATOM 1035 O O . ALA A 1 130 ? -9.078 11.570 -8.235 1.00 83.31 130 ALA A O 1
ATOM 1036 N N . PHE A 1 131 ? -7.997 9.608 -8.200 1.00 79.56 131 PHE A N 1
ATOM 1037 C CA . PHE A 1 131 ? -8.832 9.033 -7.151 1.00 79.56 131 PHE A CA 1
ATOM 1038 C C . PHE A 1 131 ? -8.617 9.706 -5.794 1.00 79.56 131 PHE A C 1
ATOM 1040 O O . PHE A 1 131 ? -9.590 9.869 -5.053 1.00 79.56 131 PHE A O 1
ATOM 1047 N N . TRP A 1 132 ? -7.386 10.123 -5.481 1.00 78.31 132 TRP A N 1
ATOM 1048 C CA . TRP A 1 132 ? -7.092 10.916 -4.288 1.00 78.31 132 TRP A CA 1
ATOM 1049 C C . TRP A 1 132 ? -7.801 12.273 -4.328 1.00 78.31 132 TRP A C 1
ATOM 1051 O O . TRP A 1 132 ? -8.499 12.633 -3.385 1.00 78.31 132 TRP A O 1
ATOM 1061 N N . HIS A 1 133 ? -7.693 13.009 -5.439 1.00 77.25 133 HIS A N 1
ATOM 1062 C CA . HIS A 1 133 ? -8.352 14.311 -5.588 1.00 77.25 133 HIS A CA 1
ATOM 1063 C C . HIS A 1 133 ? -9.881 14.238 -5.555 1.00 77.25 133 HIS A C 1
ATOM 1065 O O . HIS A 1 133 ? -10.529 15.200 -5.149 1.00 77.25 133 HIS A O 1
ATOM 1071 N N . ALA A 1 134 ? -10.465 13.120 -5.982 1.00 69.38 134 ALA A N 1
ATOM 1072 C CA . ALA A 1 134 ? -11.910 12.927 -5.990 1.00 69.38 134 ALA A CA 1
ATOM 1073 C C . ALA A 1 134 ? -12.485 12.402 -4.658 1.00 69.38 134 ALA A C 1
ATOM 1075 O O . ALA A 1 134 ? -13.683 12.098 -4.607 1.00 69.38 134 ALA A O 1
ATOM 1076 N N . ASP A 1 135 ? -11.650 12.246 -3.619 1.00 64.25 135 ASP A N 1
ATOM 1077 C CA . ASP A 1 135 ? -11.978 11.560 -2.358 1.00 64.25 135 ASP A CA 1
ATOM 1078 C C . ASP A 1 135 ? -12.629 10.175 -2.603 1.00 64.25 135 ASP A C 1
ATOM 1080 O O . ASP A 1 135 ? -13.499 9.724 -1.859 1.00 64.25 135 ASP A O 1
ATOM 1084 N N . VAL A 1 136 ? -12.252 9.508 -3.704 1.00 59.78 136 VAL A N 1
ATOM 1085 C CA . VAL A 1 136 ? -12.627 8.109 -4.007 1.00 59.78 136 VAL A CA 1
ATOM 1086 C C . VAL A 1 136 ? -11.657 7.156 -3.308 1.00 59.78 136 VAL A C 1
ATOM 1088 O O . VAL A 1 136 ? -12.034 6.063 -2.882 1.00 59.78 136 VAL A O 1
ATOM 1091 N N . LEU A 1 137 ? -10.409 7.605 -3.189 1.00 56.81 137 LEU A N 1
ATOM 1092 C CA . LEU A 1 137 ? -9.323 7.027 -2.419 1.00 56.81 137 LEU A CA 1
ATOM 1093 C C . LEU A 1 137 ? -9.132 7.892 -1.172 1.00 56.81 137 LEU A C 1
ATOM 1095 O O . LEU A 1 137 ? -8.355 8.842 -1.177 1.00 56.81 137 LEU A O 1
ATOM 1099 N N . ASP A 1 138 ? -9.874 7.600 -0.107 1.00 49.19 138 ASP A N 1
ATOM 1100 C CA . ASP A 1 138 ? -9.524 8.161 1.197 1.00 49.19 138 ASP A CA 1
ATOM 1101 C C . ASP A 1 138 ? -8.292 7.410 1.732 1.00 49.19 138 ASP A C 1
ATOM 1103 O O . ASP A 1 138 ? -8.015 6.280 1.320 1.00 49.19 138 ASP A O 1
ATOM 1107 N N . THR A 1 139 ? -7.543 7.988 2.668 1.00 46.72 139 THR A N 1
ATOM 1108 C CA . THR A 1 139 ? -6.412 7.297 3.326 1.00 46.72 139 THR A CA 1
ATOM 1109 C C . THR A 1 139 ? -6.822 5.960 3.957 1.00 46.72 139 THR A C 1
ATOM 1111 O O . THR A 1 139 ? -5.977 5.098 4.178 1.00 46.72 139 THR A O 1
ATOM 1114 N N . SER A 1 140 ? -8.121 5.732 4.169 1.00 41.28 140 SER A N 1
ATOM 1115 C CA . SER A 1 140 ? -8.719 4.458 4.575 1.00 41.28 140 SER A CA 1
ATOM 1116 C C . SER A 1 140 ? -8.794 3.375 3.487 1.00 41.28 140 SER A C 1
ATOM 1118 O O . SER A 1 140 ? -9.240 2.269 3.773 1.00 41.28 140 SER A O 1
ATOM 1120 N N . ALA A 1 141 ? -8.404 3.658 2.244 1.00 49.09 141 ALA A N 1
ATOM 1121 C CA . ALA A 1 141 ? -8.389 2.675 1.163 1.00 49.09 141 ALA A CA 1
ATOM 1122 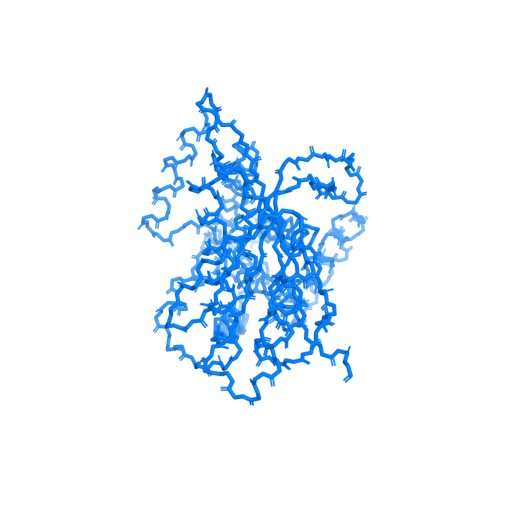C C . ALA A 1 141 ? -7.166 1.740 1.226 1.00 49.09 141 ALA A C 1
ATOM 1124 O O . ALA A 1 141 ? -7.209 0.639 0.672 1.00 49.09 141 ALA A O 1
ATOM 1125 N N . ILE A 1 142 ? -6.102 2.146 1.933 1.00 56.97 142 ILE A N 1
ATOM 1126 C CA . ILE A 1 142 ? -5.105 1.204 2.449 1.00 56.97 142 ILE A CA 1
ATOM 1127 C C . ILE A 1 142 ? -5.740 0.540 3.673 1.00 56.97 142 ILE A C 1
ATOM 1129 O O . ILE A 1 142 ? -6.026 1.250 4.646 1.00 56.97 142 ILE A O 1
ATOM 1133 N N . PRO A 1 143 ? -5.960 -0.789 3.658 1.00 61.12 143 PRO A N 1
ATOM 1134 C CA . PRO A 1 143 ? -6.510 -1.482 4.811 1.00 61.12 143 PRO A CA 1
ATOM 1135 C C . PRO A 1 143 ? -5.698 -1.152 6.067 1.00 61.12 143 PRO A C 1
ATOM 1137 O O . PRO A 1 143 ? -4.461 -1.197 6.067 1.00 61.12 143 PRO A O 1
ATOM 1140 N N . HIS A 1 144 ? -6.395 -0.808 7.151 1.00 60.41 144 HIS A N 1
ATOM 1141 C CA . HIS A 1 144 ? -5.786 -0.635 8.471 1.00 60.41 144 HIS A CA 1
ATOM 1142 C C . HIS A 1 144 ? -5.090 -1.925 8.909 1.00 60.41 144 HIS A C 1
ATOM 1144 O O . HIS A 1 144 ? -4.018 -1.853 9.506 1.00 60.41 144 HIS A O 1
ATOM 1150 N N . LYS A 1 145 ? -5.662 -3.077 8.542 1.00 63.66 145 LYS A N 1
ATOM 1151 C CA . LYS A 1 145 ? -5.137 -4.422 8.783 1.00 63.66 145 LYS A CA 1
AT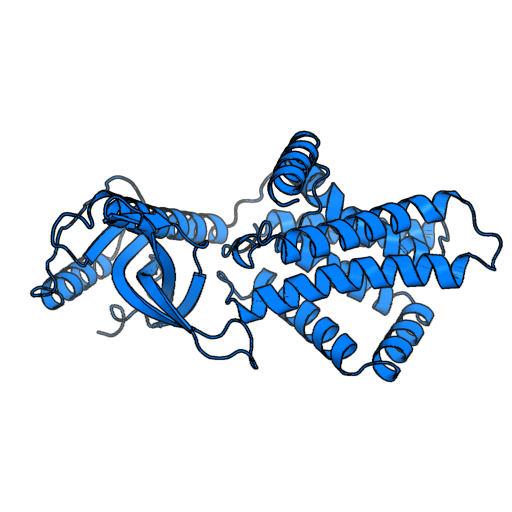OM 1152 C C . LYS A 1 145 ? -3.810 -4.670 8.063 1.00 63.66 145 LYS A C 1
ATOM 1154 O O . LYS A 1 145 ? -3.642 -4.269 6.908 1.00 63.66 145 LYS A O 1
ATOM 1159 N N . SER A 1 146 ? -2.877 -5.343 8.742 1.00 63.44 146 SER A N 1
ATOM 1160 C CA . SER A 1 146 ? -1.644 -5.800 8.105 1.00 63.44 146 SER A CA 1
ATOM 1161 C C . SER A 1 146 ? -1.913 -6.881 7.044 1.00 63.44 146 SER A C 1
ATOM 1163 O O . SER A 1 146 ? -2.757 -7.752 7.262 1.00 63.44 146 SER A O 1
ATOM 1165 N N . SER A 1 147 ? -1.210 -6.865 5.912 1.00 64.62 147 SER A N 1
ATOM 1166 C CA . SER A 1 147 ? -1.313 -7.922 4.901 1.00 64.62 147 SER A CA 1
ATOM 1167 C C . SER A 1 147 ? -0.886 -9.276 5.476 1.00 64.62 147 SER A C 1
ATOM 1169 O O . SER A 1 147 ? -0.070 -9.342 6.397 1.00 64.62 147 SER A O 1
ATOM 1171 N N . SER A 1 148 ? -1.437 -10.364 4.930 1.00 70.44 148 SER A N 1
ATOM 1172 C CA . SER A 1 148 ? -1.034 -11.714 5.334 1.00 70.44 148 SER A CA 1
ATOM 1173 C C . SER A 1 148 ? 0.447 -11.919 5.036 1.00 70.44 148 SER A C 1
ATOM 1175 O O . SER A 1 148 ? 0.931 -11.577 3.951 1.00 70.44 148 SER A O 1
ATOM 1177 N N . PHE A 1 149 ? 1.152 -12.540 5.980 1.00 73.44 149 PHE A N 1
ATOM 1178 C CA . PHE A 1 149 ? 2.570 -12.867 5.842 1.00 73.44 149 PHE A CA 1
ATOM 1179 C C . PHE A 1 149 ? 2.867 -13.658 4.556 1.00 73.44 149 PHE A C 1
ATOM 1181 O O . PHE A 1 149 ? 3.890 -13.433 3.913 1.00 73.44 149 PHE A O 1
ATOM 1188 N N . SER A 1 150 ? 1.938 -14.523 4.132 1.00 75.00 150 SER A N 1
ATOM 1189 C CA . SER A 1 150 ? 2.060 -15.288 2.884 1.00 75.00 150 SER A CA 1
ATOM 1190 C C . SER A 1 150 ? 2.181 -14.377 1.660 1.00 75.00 150 SER A C 1
ATOM 1192 O O . SER A 1 150 ? 3.063 -14.575 0.829 1.00 75.00 150 SER A O 1
ATOM 1194 N N . ASN A 1 151 ? 1.346 -13.337 1.566 1.00 78.56 151 ASN A N 1
ATOM 1195 C CA . ASN A 1 151 ? 1.353 -12.414 0.426 1.00 78.56 151 ASN A CA 1
ATOM 1196 C C . ASN A 1 151 ? 2.662 -11.622 0.355 1.00 78.56 151 ASN A C 1
ATOM 1198 O O . ASN A 1 151 ? 3.206 -11.417 -0.728 1.00 78.56 151 ASN A O 1
ATOM 1202 N N . VAL A 1 152 ? 3.174 -11.210 1.518 1.00 81.75 152 VAL A N 1
ATOM 1203 C CA . VAL A 1 152 ? 4.453 -10.503 1.653 1.00 81.75 152 VAL A CA 1
ATOM 1204 C C . VAL A 1 152 ? 5.609 -11.400 1.200 1.00 81.75 152 VAL A C 1
ATOM 1206 O O . VAL A 1 152 ? 6.423 -10.988 0.373 1.00 81.75 152 VAL A O 1
ATOM 1209 N N . LEU A 1 153 ? 5.659 -12.644 1.685 1.00 84.25 153 LEU A N 1
ATOM 1210 C CA . LEU A 1 153 ? 6.722 -13.595 1.363 1.00 84.25 153 LEU A CA 1
ATOM 1211 C C . LEU A 1 153 ? 6.729 -13.967 -0.125 1.00 84.25 153 LEU A C 1
ATOM 1213 O O . LEU A 1 153 ? 7.753 -13.818 -0.792 1.00 84.25 153 LEU A O 1
ATOM 1217 N N . TYR A 1 154 ? 5.589 -14.409 -0.661 1.00 84.69 154 TYR A N 1
ATOM 1218 C CA . TYR A 1 154 ? 5.493 -14.806 -2.064 1.00 84.69 154 TYR A CA 1
ATOM 1219 C C . TYR A 1 154 ? 5.756 -13.640 -3.008 1.00 84.69 154 TYR A C 1
ATOM 1221 O O . TYR A 1 154 ? 6.514 -13.790 -3.964 1.00 84.69 154 TYR A O 1
ATOM 1229 N N . GLY A 1 155 ? 5.192 -12.466 -2.720 1.00 84.81 155 GLY A N 1
ATOM 1230 C CA . GLY A 1 155 ? 5.446 -11.278 -3.523 1.00 84.81 155 GLY A CA 1
ATOM 1231 C C . GLY A 1 155 ? 6.932 -10.913 -3.555 1.00 84.81 155 GLY A C 1
ATOM 1232 O O . GLY A 1 155 ? 7.451 -10.588 -4.620 1.00 84.81 155 GLY A O 1
ATOM 1233 N N . THR A 1 156 ? 7.635 -11.023 -2.420 1.00 89.25 156 THR A N 1
ATOM 1234 C CA . THR A 1 156 ? 9.080 -10.740 -2.329 1.00 89.25 156 THR A CA 1
ATOM 1235 C C . THR A 1 156 ? 9.883 -11.675 -3.221 1.00 89.25 156 THR A C 1
ATOM 1237 O O . THR A 1 156 ? 10.743 -11.219 -3.972 1.00 89.25 156 THR A O 1
ATOM 1240 N N . ILE A 1 157 ? 9.578 -12.977 -3.167 1.00 89.19 157 ILE A N 1
ATOM 1241 C CA . ILE A 1 157 ? 10.237 -13.989 -4.000 1.00 89.19 157 ILE A CA 1
ATOM 1242 C C . ILE A 1 157 ? 10.028 -13.666 -5.479 1.00 89.19 157 ILE A C 1
ATOM 1244 O O . ILE A 1 157 ? 10.988 -13.672 -6.244 1.00 89.19 157 ILE A O 1
ATOM 1248 N N . VAL A 1 158 ? 8.800 -13.331 -5.885 1.00 89.88 158 VAL A N 1
ATOM 1249 C CA . VAL A 1 158 ? 8.511 -13.002 -7.286 1.00 89.88 158 VAL A CA 1
ATOM 1250 C C . VAL A 1 158 ? 9.245 -11.741 -7.722 1.00 89.88 158 VAL A C 1
ATOM 1252 O O . VAL A 1 158 ? 9.886 -11.756 -8.765 1.00 89.88 158 VAL A O 1
ATOM 1255 N N . VAL A 1 159 ? 9.209 -10.670 -6.927 1.00 90.94 159 VAL A N 1
ATOM 1256 C CA . VAL A 1 159 ? 9.931 -9.423 -7.225 1.00 90.94 159 VAL A CA 1
ATOM 1257 C C . VAL A 1 159 ? 11.427 -9.685 -7.399 1.00 90.94 159 VAL A C 1
ATOM 1259 O O . VAL A 1 159 ? 12.016 -9.217 -8.373 1.00 90.94 159 VAL A O 1
ATOM 1262 N N . ALA A 1 160 ? 12.034 -10.476 -6.511 1.00 90.62 160 ALA A N 1
ATOM 1263 C CA . ALA A 1 160 ? 13.441 -10.843 -6.613 1.00 90.62 160 ALA A CA 1
ATOM 1264 C C . ALA A 1 160 ? 13.726 -11.646 -7.893 1.00 90.62 160 ALA A C 1
ATOM 1266 O O . ALA A 1 160 ? 14.620 -11.281 -8.652 1.00 90.62 160 ALA A O 1
ATOM 1267 N N . VAL A 1 161 ? 12.938 -12.688 -8.177 1.00 91.25 161 VAL A N 1
ATOM 1268 C CA . VAL A 1 161 ? 13.108 -13.526 -9.377 1.00 91.25 161 VAL A CA 1
ATOM 1269 C C . VAL A 1 161 ? 12.931 -12.710 -10.656 1.00 91.25 161 VAL A C 1
ATOM 1271 O O . VAL A 1 161 ? 13.773 -12.801 -11.542 1.00 91.25 161 VAL A O 1
ATOM 1274 N N . LEU A 1 162 ? 11.886 -11.882 -10.751 1.00 92.12 162 LEU A N 1
ATOM 1275 C CA . LEU A 1 162 ? 11.652 -11.026 -11.918 1.00 92.12 162 LEU A CA 1
ATOM 1276 C C . LEU A 1 162 ? 12.810 -10.053 -12.139 1.00 92.12 162 LEU A C 1
ATOM 1278 O O . LEU A 1 162 ? 13.236 -9.873 -13.275 1.00 92.12 162 LEU A O 1
ATOM 1282 N N . THR A 1 163 ? 13.339 -9.466 -11.062 1.00 92.38 163 THR A N 1
ATOM 1283 C CA . THR A 1 163 ? 14.483 -8.551 -11.155 1.00 92.38 163 THR A CA 1
ATOM 1284 C C . THR A 1 163 ? 15.726 -9.283 -11.654 1.00 92.38 163 THR A C 1
ATOM 1286 O O . THR A 1 163 ? 16.357 -8.835 -12.603 1.00 92.38 163 THR A O 1
ATOM 1289 N N . LEU A 1 164 ? 16.047 -10.443 -11.070 1.00 91.44 164 LEU A N 1
ATOM 1290 C CA . LEU A 1 164 ? 17.225 -11.228 -11.446 1.00 91.44 164 LEU A CA 1
ATOM 1291 C C . LEU A 1 164 ? 17.142 -11.765 -12.880 1.00 91.44 164 LEU A C 1
ATOM 1293 O O . LEU A 1 164 ? 18.131 -11.722 -13.604 1.00 91.44 164 LEU A O 1
ATOM 1297 N N . VAL A 1 165 ? 15.978 -12.261 -13.306 1.00 91.94 165 VAL A N 1
ATOM 1298 C CA . VAL A 1 165 ? 15.782 -12.760 -14.676 1.00 91.94 165 VAL A CA 1
ATOM 1299 C C . VAL A 1 165 ? 15.886 -11.613 -15.681 1.00 91.94 165 VAL A C 1
ATOM 1301 O O . VAL A 1 165 ? 16.595 -11.744 -16.676 1.00 91.94 165 VAL A O 1
ATOM 1304 N N . ALA A 1 166 ? 15.230 -10.481 -15.422 1.00 89.88 166 ALA A N 1
ATOM 1305 C CA . ALA A 1 166 ? 15.258 -9.354 -16.348 1.00 89.88 166 ALA A CA 1
ATOM 1306 C C . ALA A 1 166 ? 16.664 -8.741 -16.473 1.00 89.88 166 ALA A C 1
ATOM 1308 O O . ALA A 1 166 ? 17.116 -8.479 -17.588 1.00 89.88 166 ALA A O 1
ATOM 1309 N N . GLU A 1 167 ? 17.369 -8.577 -15.352 1.00 88.00 167 GLU A N 1
ATOM 1310 C CA . GLU A 1 167 ? 18.722 -8.016 -15.320 1.00 88.00 167 GLU A CA 1
ATOM 1311 C C . GLU A 1 167 ? 19.752 -8.990 -15.912 1.00 88.00 167 GLU A C 1
ATOM 1313 O O . GLU A 1 167 ? 20.478 -8.632 -16.830 1.00 88.00 167 GLU A O 1
ATOM 1318 N N . TYR A 1 168 ? 19.803 -10.243 -15.447 1.00 90.94 168 TYR A N 1
ATOM 1319 C CA . TYR A 1 168 ? 20.908 -11.149 -15.786 1.00 90.94 168 TYR A CA 1
ATOM 1320 C C . TYR A 1 168 ? 20.619 -12.098 -16.950 1.00 90.94 168 TYR A C 1
ATOM 1322 O O . TYR A 1 168 ? 21.537 -12.432 -17.695 1.00 90.94 168 TYR A O 1
ATOM 1330 N N . ALA A 1 169 ? 19.376 -12.559 -17.123 1.00 90.25 169 ALA A N 1
ATOM 1331 C CA . ALA A 1 169 ? 19.044 -13.488 -18.209 1.00 90.25 169 ALA A CA 1
ATOM 1332 C C . ALA A 1 169 ? 18.671 -12.753 -19.503 1.00 90.25 169 ALA A C 1
ATOM 1334 O O . ALA A 1 169 ? 19.015 -13.210 -20.591 1.00 90.25 169 ALA A O 1
ATOM 1335 N N . TRP A 1 170 ? 17.976 -11.618 -19.394 1.00 87.19 170 TRP A N 1
ATOM 1336 C CA . TRP A 1 170 ? 17.567 -10.811 -20.549 1.00 87.19 170 TRP A CA 1
ATOM 1337 C C . TRP A 1 170 ? 18.449 -9.591 -20.802 1.00 87.19 170 TRP A C 1
ATOM 1339 O O . TRP A 1 170 ? 18.265 -8.937 -21.825 1.00 87.19 170 TRP A O 1
ATOM 1349 N N . ASN A 1 171 ? 19.402 -9.295 -19.910 1.00 87.38 171 ASN A N 1
ATOM 1350 C CA . ASN A 1 171 ? 20.296 -8.140 -20.020 1.00 87.38 171 ASN A CA 1
ATOM 1351 C C . ASN A 1 171 ? 19.523 -6.827 -20.251 1.00 87.38 171 ASN A C 1
ATOM 1353 O O . ASN A 1 171 ? 19.878 -5.995 -21.088 1.00 87.38 171 ASN A O 1
ATOM 1357 N N . THR A 1 172 ? 18.382 -6.699 -19.567 1.00 89.81 172 THR A N 1
ATOM 1358 C CA . THR A 1 172 ? 17.478 -5.560 -19.720 1.00 89.81 172 THR A CA 1
ATOM 1359 C C . THR A 1 172 ? 18.047 -4.367 -18.953 1.00 89.81 172 THR A C 1
ATOM 1361 O O . THR A 1 172 ? 18.436 -4.539 -17.801 1.00 89.81 172 THR A O 1
ATOM 1364 N N . PRO A 1 173 ? 18.051 -3.147 -19.523 1.00 91.38 173 PRO A N 1
ATOM 1365 C CA . PRO A 1 173 ? 18.522 -1.965 -18.809 1.00 91.38 173 PRO A CA 1
ATOM 1366 C C . PRO A 1 173 ? 17.769 -1.741 -17.492 1.00 91.38 173 PRO A C 1
ATOM 1368 O O . PRO A 1 173 ? 16.534 -1.820 -17.462 1.00 91.38 173 PRO A O 1
ATOM 1371 N N . TRP A 1 174 ? 18.490 -1.360 -16.431 1.00 93.00 174 TRP A N 1
ATOM 1372 C CA . TRP A 1 174 ? 17.916 -1.152 -15.095 1.00 93.00 174 TRP A CA 1
ATOM 1373 C C . TRP A 1 174 ? 16.649 -0.271 -15.055 1.00 93.00 174 TRP A C 1
ATOM 1375 O O . TRP A 1 174 ? 15.765 -0.593 -14.259 1.00 93.00 174 TRP A O 1
ATOM 1385 N N . PRO A 1 175 ? 16.467 0.795 -15.880 1.00 93.88 175 PRO A N 1
ATOM 1386 C CA . PRO A 1 175 ? 15.243 1.595 -15.832 1.00 93.88 175 PRO A CA 1
ATOM 1387 C C . PRO A 1 175 ? 14.018 0.781 -16.260 1.00 93.88 175 PRO A C 1
ATOM 1389 O O . PRO A 1 175 ? 12.969 0.853 -15.620 1.00 93.88 175 PRO A O 1
ATOM 1392 N N . ALA A 1 176 ? 14.173 -0.054 -17.292 1.00 92.50 176 ALA A N 1
ATOM 1393 C CA . ALA A 1 176 ? 13.117 -0.935 -17.773 1.00 92.50 176 ALA A CA 1
ATOM 1394 C C . ALA A 1 176 ? 12.836 -2.068 -16.774 1.00 92.50 176 ALA A C 1
ATOM 1396 O O . ALA A 1 176 ? 11.667 -2.343 -16.500 1.00 92.50 176 ALA A O 1
ATOM 1397 N N . VAL A 1 177 ? 13.873 -2.659 -16.161 1.00 93.69 177 VAL A N 1
ATOM 1398 C CA . VAL A 1 177 ? 13.713 -3.631 -15.059 1.00 93.69 177 VAL A CA 1
ATOM 1399 C C . VAL A 1 177 ? 12.934 -3.000 -13.908 1.00 93.69 177 VAL A C 1
ATOM 1401 O O . VAL A 1 177 ? 11.946 -3.561 -13.432 1.00 93.69 177 VAL A O 1
ATOM 1404 N N . PHE A 1 178 ? 13.326 -1.792 -13.503 1.00 94.62 178 PHE A N 1
ATOM 1405 C CA . PHE A 1 178 ? 12.670 -1.053 -12.436 1.00 94.62 178 PHE A CA 1
ATOM 1406 C C . PHE A 1 178 ? 11.197 -0.804 -12.764 1.00 94.62 178 PHE A C 1
ATOM 1408 O O . PHE A 1 178 ? 10.322 -1.176 -11.984 1.00 94.62 178 PHE A O 1
ATOM 1415 N N . SER A 1 179 ? 10.885 -0.257 -13.940 1.00 93.81 179 SER A N 1
ATOM 1416 C CA . SER A 1 179 ? 9.499 -0.007 -14.334 1.00 93.81 179 SER A CA 1
ATOM 1417 C C . SER A 1 179 ? 8.664 -1.284 -14.434 1.00 93.81 179 SER A C 1
ATOM 1419 O O . SER A 1 179 ? 7.522 -1.285 -13.969 1.00 93.81 179 SER A O 1
ATOM 1421 N N . PHE A 1 180 ? 9.231 -2.375 -14.950 1.00 92.62 180 PHE A N 1
ATOM 1422 C CA . PHE A 1 180 ? 8.557 -3.667 -15.050 1.00 92.62 180 PHE A CA 1
ATOM 1423 C C . PHE A 1 180 ? 8.171 -4.229 -13.678 1.00 92.62 180 PHE A C 1
ATOM 1425 O O . PHE A 1 180 ? 7.014 -4.590 -13.451 1.00 92.62 180 PHE A O 1
ATOM 1432 N N . VAL A 1 181 ? 9.112 -4.244 -12.733 1.00 93.69 181 VAL A N 1
ATOM 1433 C CA . VAL A 1 181 ? 8.882 -4.775 -11.385 1.00 93.69 181 VAL A CA 1
ATOM 1434 C C . VAL A 1 181 ? 7.889 -3.903 -10.603 1.00 93.69 181 VAL A C 1
ATOM 1436 O O . VAL A 1 181 ? 7.021 -4.432 -9.903 1.00 93.69 181 VAL A O 1
ATOM 1439 N N . ILE A 1 182 ? 7.944 -2.575 -10.767 1.00 94.00 182 ILE A N 1
ATOM 1440 C CA . ILE A 1 182 ? 6.961 -1.649 -10.181 1.00 94.00 182 ILE A CA 1
ATOM 1441 C C . ILE A 1 182 ? 5.557 -1.869 -10.763 1.00 94.00 182 ILE A C 1
ATOM 1443 O O . ILE A 1 182 ? 4.582 -1.924 -10.004 1.00 94.00 182 ILE A O 1
ATOM 1447 N N . GLY A 1 183 ? 5.442 -2.062 -12.078 1.00 90.56 183 GLY A N 1
ATOM 1448 C CA . GLY A 1 183 ? 4.171 -2.363 -12.739 1.00 90.56 183 GLY A CA 1
ATOM 1449 C C . GLY A 1 183 ? 3.578 -3.690 -12.263 1.00 90.56 183 GLY A C 1
ATOM 1450 O O . GLY A 1 183 ? 2.388 -3.764 -11.942 1.00 90.56 183 GLY A O 1
ATOM 1451 N N . TYR A 1 184 ? 4.421 -4.718 -12.111 1.00 90.19 184 TYR A N 1
ATOM 1452 C CA . TYR A 1 184 ? 4.035 -5.997 -11.513 1.00 90.19 184 TYR A CA 1
ATOM 1453 C C . TYR A 1 184 ? 3.484 -5.828 -10.090 1.00 90.19 184 TYR A C 1
ATOM 1455 O O . TYR A 1 184 ? 2.365 -6.270 -9.807 1.00 90.19 184 TYR A O 1
ATOM 1463 N N . ALA A 1 185 ? 4.232 -5.160 -9.207 1.00 89.44 185 ALA A N 1
ATOM 1464 C CA . ALA A 1 185 ? 3.833 -4.958 -7.816 1.00 89.44 185 ALA A CA 1
ATOM 1465 C C . ALA A 1 185 ? 2.505 -4.184 -7.702 1.00 89.44 185 ALA A C 1
ATOM 1467 O O . ALA A 1 185 ? 1.670 -4.495 -6.845 1.00 89.44 185 ALA A O 1
ATOM 1468 N N . THR A 1 186 ? 2.299 -3.210 -8.596 1.00 86.69 186 THR A N 1
ATOM 1469 C CA . THR A 1 186 ? 1.137 -2.314 -8.595 1.00 86.69 186 THR A CA 1
ATOM 1470 C C . THR A 1 186 ? -0.128 -2.975 -9.139 1.00 86.69 186 THR A C 1
ATOM 1472 O O . THR A 1 186 ? -1.196 -2.822 -8.547 1.00 86.69 186 THR A O 1
ATOM 1475 N N . VAL A 1 187 ? -0.038 -3.716 -10.246 1.00 84.06 187 VAL A N 1
ATOM 1476 C CA . VAL A 1 187 ? -1.223 -4.211 -10.973 1.00 84.06 187 VAL A CA 1
ATOM 1477 C C . VAL A 1 187 ? -1.425 -5.715 -10.803 1.00 84.06 187 VAL A C 1
ATOM 1479 O O . VAL A 1 187 ? -2.542 -6.173 -10.574 1.00 84.06 187 VAL A O 1
ATOM 1482 N N . PHE A 1 188 ? -0.357 -6.507 -10.884 1.00 81.56 188 PHE A N 1
ATOM 1483 C CA . PHE A 1 188 ? -0.475 -7.958 -11.059 1.00 81.56 188 PHE A CA 1
ATOM 1484 C C . PHE A 1 188 ? -0.306 -8.763 -9.768 1.00 81.56 188 PHE A C 1
ATOM 1486 O O . PHE A 1 188 ? -0.826 -9.878 -9.679 1.00 81.56 188 PHE A O 1
ATOM 1493 N N . ASN A 1 189 ? 0.348 -8.205 -8.746 1.00 83.56 189 ASN A N 1
ATOM 1494 C CA . ASN A 1 189 ? 0.659 -8.924 -7.509 1.00 83.56 189 ASN A CA 1
ATOM 1495 C C . ASN A 1 189 ? -0.567 -9.568 -6.837 1.00 83.56 189 ASN A C 1
ATOM 1497 O O . ASN A 1 189 ? -0.518 -10.730 -6.437 1.00 83.56 189 ASN A O 1
ATOM 1501 N N . ARG A 1 190 ? -1.688 -8.845 -6.728 1.00 75.62 190 ARG A N 1
ATOM 1502 C CA . ARG A 1 190 ? -2.913 -9.381 -6.103 1.00 75.62 190 ARG A CA 1
ATOM 1503 C C . ARG A 1 190 ? -3.481 -10.567 -6.866 1.00 75.62 190 ARG A C 1
ATOM 1505 O O . ARG A 1 190 ? -3.908 -11.548 -6.265 1.00 75.62 190 ARG A O 1
ATOM 1512 N N . THR A 1 191 ? -3.469 -10.480 -8.191 1.00 79.19 191 THR A N 1
ATOM 1513 C CA . THR A 1 191 ? -3.923 -11.568 -9.054 1.00 79.19 191 THR A CA 1
ATOM 1514 C C . THR A 1 191 ? -3.034 -12.788 -8.856 1.00 79.19 191 THR A C 1
ATOM 1516 O O . THR A 1 191 ? -3.552 -13.870 -8.610 1.00 79.19 191 THR A O 1
ATOM 1519 N N . PHE A 1 192 ? -1.713 -12.611 -8.851 1.00 77.94 192 PHE A N 1
ATOM 1520 C CA . PHE A 1 192 ? -0.770 -13.711 -8.661 1.00 77.94 192 PHE A CA 1
ATOM 1521 C C . PHE A 1 192 ? -0.877 -14.362 -7.273 1.00 77.94 192 PHE A C 1
ATOM 1523 O O . PHE A 1 192 ? -1.066 -15.571 -7.164 1.00 77.94 192 PHE A O 1
ATOM 1530 N N . THR A 1 193 ? -0.833 -13.562 -6.206 1.00 75.81 193 THR A N 1
ATOM 1531 C CA . THR A 1 193 ? -0.923 -14.052 -4.818 1.00 75.81 193 THR A CA 1
ATOM 1532 C C . THR A 1 193 ? -2.255 -14.733 -4.509 1.00 75.81 193 THR A C 1
ATOM 1534 O O . THR A 1 193 ? -2.288 -15.630 -3.672 1.00 75.81 193 THR A O 1
ATOM 1537 N N . SER A 1 194 ? -3.340 -14.392 -5.218 1.00 73.62 194 SER A N 1
ATOM 1538 C CA . SER A 1 194 ? -4.634 -15.072 -5.063 1.00 73.62 194 SER A CA 1
ATOM 1539 C C . SER A 1 194 ? -4.631 -16.543 -5.499 1.00 73.62 194 SER A C 1
ATOM 1541 O O . SER A 1 194 ? -5.481 -17.303 -5.040 1.00 73.62 194 SER A O 1
ATOM 1543 N N . TYR A 1 195 ? -3.682 -16.951 -6.348 1.00 81.69 195 TYR A N 1
ATOM 1544 C CA . TYR A 1 195 ? -3.531 -18.340 -6.793 1.00 81.69 195 TYR A CA 1
ATOM 1545 C C . TYR A 1 195 ? -2.619 -19.172 -5.888 1.00 81.69 195 TYR A C 1
ATOM 1547 O O . TYR A 1 195 ? -2.537 -20.388 -6.059 1.00 81.69 195 TYR A O 1
ATOM 1555 N N . LEU A 1 196 ? -1.920 -18.542 -4.941 1.00 81.25 196 LEU A N 1
ATOM 1556 C CA . LEU A 1 196 ? -0.974 -19.230 -4.073 1.00 81.25 196 LEU A CA 1
ATOM 1557 C C . LEU A 1 196 ? -1.643 -19.722 -2.784 1.00 81.25 196 LEU A C 1
ATOM 1559 O O . LEU A 1 196 ? -2.544 -19.066 -2.252 1.00 81.25 196 LEU A O 1
ATOM 1563 N N . PRO A 1 197 ? -1.204 -20.877 -2.251 1.00 79.12 197 PRO A N 1
ATOM 1564 C CA . PRO A 1 197 ? -1.742 -21.402 -1.007 1.00 79.12 197 PRO A CA 1
ATOM 1565 C C . PRO A 1 197 ? -1.416 -20.456 0.152 1.00 79.12 197 PRO A C 1
ATOM 1567 O O . PRO A 1 197 ? -0.295 -19.971 0.287 1.00 79.12 197 PRO A O 1
ATOM 1570 N N . LYS A 1 198 ? -2.392 -20.208 1.028 1.00 72.69 198 LYS A N 1
ATOM 1571 C CA . LYS A 1 198 ? -2.167 -19.416 2.242 1.00 72.69 198 LYS A CA 1
ATOM 1572 C C . LYS A 1 198 ? -1.437 -20.277 3.270 1.00 72.69 198 LYS A C 1
ATOM 1574 O O . LYS A 1 198 ? -1.988 -21.261 3.758 1.00 72.69 198 LYS A O 1
ATOM 1579 N N . ILE A 1 199 ? -0.217 -19.894 3.630 1.00 69.94 199 ILE A N 1
ATOM 1580 C CA . ILE A 1 199 ? 0.499 -20.488 4.758 1.00 69.94 199 ILE A CA 1
ATOM 1581 C C . ILE A 1 199 ? -0.104 -19.881 6.032 1.00 69.94 199 ILE A C 1
ATOM 1583 O O . ILE A 1 199 ? -0.033 -18.670 6.246 1.00 69.94 199 ILE A O 1
ATOM 1587 N N . PHE A 1 200 ? -0.750 -20.706 6.861 1.00 56.50 200 PHE A N 1
ATOM 1588 C CA . PHE A 1 200 ? -1.411 -20.248 8.084 1.00 56.50 200 PHE A CA 1
ATOM 1589 C C . PHE A 1 200 ? -0.403 -19.651 9.075 1.00 56.50 200 PHE A C 1
ATOM 1591 O O . PHE A 1 200 ? 0.378 -20.365 9.701 1.00 56.50 200 PHE A O 1
ATOM 1598 N N . GLY A 1 201 ? -0.474 -18.337 9.284 1.00 58.41 201 GLY A N 1
ATOM 1599 C CA . GLY A 1 201 ? 0.124 -17.688 10.442 1.00 58.41 201 GLY A CA 1
ATOM 1600 C C . GLY A 1 201 ? -0.908 -17.583 11.560 1.00 58.41 201 GLY A C 1
ATOM 1601 O O . GLY A 1 201 ? -1.941 -16.949 11.374 1.00 58.41 201 GLY A O 1
ATOM 1602 N N . LYS A 1 202 ? -0.619 -18.104 12.762 1.00 59.69 202 LYS A N 1
ATOM 1603 C CA . LYS A 1 202 ? -1.398 -17.808 13.993 1.00 59.69 202 LYS A CA 1
ATOM 1604 C C . LYS A 1 202 ? -1.633 -16.296 14.191 1.00 59.69 202 LYS A C 1
ATOM 1606 O O . LYS A 1 202 ? -2.607 -15.883 14.813 1.00 59.69 202 LYS A O 1
ATOM 1611 N N . ARG A 1 203 ? -0.730 -15.480 13.635 1.00 63.31 203 ARG A N 1
ATOM 1612 C CA . ARG A 1 203 ? -0.817 -14.021 13.524 1.00 63.31 203 ARG A CA 1
ATOM 1613 C C . ARG A 1 203 ? -2.093 -13.562 12.801 1.00 63.31 203 ARG A C 1
ATOM 1615 O O . ARG A 1 203 ? -2.789 -12.699 13.320 1.00 63.31 203 ARG A O 1
ATOM 1622 N N . ASP A 1 204 ? -2.432 -14.168 11.665 1.00 66.94 204 ASP A N 1
ATOM 1623 C CA . ASP A 1 204 ? -3.556 -13.748 10.818 1.00 66.94 204 ASP A CA 1
ATOM 1624 C C . ASP A 1 204 ? -4.909 -14.000 11.505 1.00 66.94 204 ASP A C 1
ATOM 1626 O O . ASP A 1 204 ? -5.785 -13.138 11.457 1.00 66.94 204 ASP A O 1
ATOM 1630 N N . GLN A 1 205 ? -5.036 -15.120 12.231 1.00 69.81 205 GLN A N 1
ATOM 1631 C CA . GLN A 1 205 ? -6.246 -15.481 12.987 1.00 69.81 205 GLN A CA 1
ATOM 1632 C C . GLN A 1 205 ? -6.550 -14.493 14.122 1.00 69.81 205 GLN A C 1
ATOM 1634 O O . GLN A 1 205 ? -7.697 -14.097 14.314 1.00 69.81 205 GLN A O 1
ATOM 1639 N N . LYS A 1 206 ? -5.522 -14.056 14.866 1.00 72.12 206 LYS A N 1
ATOM 1640 C CA . LYS A 1 206 ? -5.689 -13.066 15.944 1.00 72.12 206 LYS A CA 1
ATOM 1641 C C . LYS A 1 206 ? -6.147 -11.713 15.407 1.00 72.12 206 LYS A C 1
ATOM 1643 O O . LYS A 1 206 ? -7.038 -11.093 15.979 1.00 72.12 206 LYS A O 1
ATOM 1648 N N . ILE A 1 207 ? -5.546 -11.261 14.306 1.00 74.19 207 ILE A N 1
ATOM 1649 C CA . ILE A 1 207 ? -5.907 -9.981 13.688 1.00 74.19 207 ILE A CA 1
ATOM 1650 C C . ILE A 1 207 ? -7.319 -10.048 13.105 1.00 74.19 207 ILE A C 1
ATOM 1652 O O . ILE A 1 207 ? -8.068 -9.087 13.210 1.00 74.19 207 ILE A O 1
ATOM 1656 N N . GLU A 1 208 ? -7.686 -11.168 12.483 1.00 77.44 208 GLU A N 1
ATOM 1657 C CA . GLU A 1 208 ? -9.031 -11.381 11.947 1.00 77.44 208 GLU A CA 1
ATOM 1658 C C . GLU A 1 208 ? -10.098 -11.346 13.040 1.00 77.44 208 GLU A C 1
ATOM 1660 O O . GLU A 1 208 ? -11.077 -10.624 12.895 1.00 77.44 208 GLU A O 1
ATOM 1665 N N . ALA A 1 209 ? -9.870 -12.016 14.168 1.00 76.75 209 ALA A N 1
ATOM 1666 C CA . ALA A 1 209 ? -10.773 -11.936 15.310 1.00 76.75 209 ALA A CA 1
ATOM 1667 C C . ALA A 1 209 ? -10.937 -10.507 15.848 1.00 76.75 209 ALA A C 1
ATOM 1669 O O . ALA A 1 209 ? -12.045 -10.106 16.203 1.00 76.75 209 ALA A O 1
ATOM 1670 N N . LEU A 1 210 ? -9.846 -9.737 15.905 1.00 80.00 210 LEU A N 1
ATOM 1671 C CA . LEU A 1 210 ? -9.894 -8.350 16.361 1.00 80.00 210 LEU A CA 1
ATOM 1672 C C . 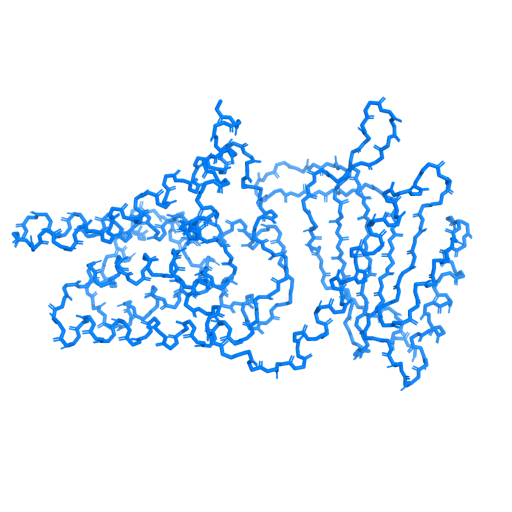LEU A 1 210 ? -10.671 -7.461 15.382 1.00 80.00 210 LEU A C 1
ATOM 1674 O O . LEU A 1 210 ? -11.486 -6.650 15.805 1.00 80.00 210 LEU A O 1
ATOM 1678 N N . ASP A 1 211 ? -10.448 -7.641 14.080 1.00 80.19 211 ASP A N 1
ATOM 1679 C CA . ASP A 1 211 ? -11.147 -6.903 13.024 1.00 80.19 211 ASP A CA 1
ATOM 1680 C C . ASP A 1 211 ? -12.655 -7.200 13.030 1.00 80.19 211 ASP A C 1
ATOM 1682 O O . ASP A 1 211 ? -13.461 -6.281 12.899 1.00 80.19 211 ASP A O 1
ATOM 1686 N N . VAL A 1 212 ? -13.049 -8.457 13.267 1.00 80.81 212 VAL A N 1
ATOM 1687 C CA . VAL A 1 212 ? -14.459 -8.841 13.453 1.00 80.81 212 VAL A CA 1
ATOM 1688 C C . VAL A 1 212 ? -15.054 -8.139 14.674 1.00 80.81 212 VAL A C 1
ATOM 1690 O O . VAL A 1 212 ? -16.046 -7.432 14.534 1.00 80.81 212 VAL A O 1
ATOM 1693 N N . ALA A 1 213 ? -14.415 -8.243 15.846 1.00 81.31 213 ALA A N 1
ATOM 1694 C CA . ALA A 1 213 ? -14.928 -7.624 17.071 1.00 81.31 213 ALA A CA 1
ATOM 1695 C C . ALA A 1 213 ? -15.092 -6.099 16.936 1.00 81.31 213 ALA A C 1
ATOM 1697 O O . ALA A 1 213 ? -16.090 -5.538 17.384 1.00 81.31 213 ALA A O 1
ATOM 1698 N N . VAL A 1 214 ? -14.127 -5.426 16.303 1.00 85.44 214 VAL A N 1
ATOM 1699 C CA . VAL A 1 214 ? -14.171 -3.975 16.080 1.00 85.44 214 VAL A CA 1
ATOM 1700 C C . VAL A 1 214 ? -15.315 -3.585 15.141 1.00 85.44 214 VAL A C 1
ATOM 1702 O O . VAL A 1 214 ? -16.028 -2.623 15.424 1.00 85.44 214 VAL A O 1
ATOM 1705 N N . ASN A 1 215 ? -15.516 -4.316 14.040 1.00 84.19 215 ASN A N 1
ATOM 1706 C CA . ASN A 1 215 ? -16.616 -4.031 13.117 1.00 84.19 215 ASN A CA 1
ATOM 1707 C C . ASN A 1 215 ? -17.987 -4.317 13.746 1.00 84.19 215 ASN A C 1
ATOM 1709 O O . ASN A 1 215 ? -18.894 -3.507 13.566 1.00 84.19 215 ASN A O 1
ATOM 1713 N N . ASP A 1 216 ? -18.116 -5.381 14.542 1.00 82.25 216 ASP A N 1
ATOM 1714 C CA . ASP A 1 216 ? -19.354 -5.705 15.260 1.00 82.25 216 ASP A CA 1
ATOM 1715 C C . ASP A 1 216 ? -19.762 -4.577 16.219 1.00 82.25 216 ASP A C 1
ATOM 1717 O O . ASP A 1 216 ? -20.928 -4.179 16.251 1.00 82.25 216 ASP A O 1
ATOM 1721 N N . VAL A 1 217 ? -18.797 -3.999 16.949 1.00 82.19 217 VAL A N 1
ATOM 1722 C CA . VAL A 1 217 ? -19.032 -2.831 17.814 1.00 82.19 217 VAL A CA 1
ATOM 1723 C C . VAL A 1 217 ? -19.541 -1.643 16.999 1.00 82.19 217 VAL A C 1
ATOM 1725 O O . VAL A 1 217 ? -20.523 -1.008 17.384 1.00 82.19 217 VAL A O 1
ATOM 1728 N N . VAL A 1 218 ? -18.894 -1.339 15.869 1.00 83.31 218 VAL A N 1
ATOM 1729 C CA . VAL A 1 218 ? -19.303 -0.233 14.990 1.00 83.31 218 VAL A CA 1
ATOM 1730 C C . VAL A 1 218 ? -20.728 -0.428 14.490 1.00 83.31 218 VAL A C 1
ATOM 1732 O O . VAL A 1 218 ? -21.537 0.494 14.592 1.00 83.31 218 VAL A O 1
ATOM 1735 N N . ASP A 1 219 ? -21.035 -1.606 13.952 1.00 82.25 219 ASP A N 1
ATOM 1736 C CA . ASP A 1 219 ? -22.344 -1.905 13.373 1.00 82.25 219 ASP A CA 1
ATOM 1737 C C . ASP A 1 219 ? -23.438 -1.898 14.432 1.00 82.25 219 ASP A C 1
ATOM 1739 O O . ASP A 1 219 ? -24.520 -1.345 14.209 1.00 82.25 219 ASP A O 1
ATOM 1743 N N . TYR A 1 220 ? -23.141 -2.436 15.615 1.00 78.62 220 TYR A N 1
ATOM 1744 C CA . TYR A 1 220 ? -24.048 -2.371 16.746 1.00 78.62 220 TYR A CA 1
ATOM 1745 C C . TYR A 1 220 ? -24.338 -0.924 17.145 1.00 78.62 220 TYR A C 1
ATOM 1747 O O . TYR A 1 220 ? -25.503 -0.556 17.296 1.00 78.62 220 TYR A O 1
ATOM 1755 N N . MET A 1 221 ? -23.311 -0.088 17.294 1.00 78.25 221 MET A N 1
ATOM 1756 C CA . MET A 1 221 ? -23.506 1.304 17.685 1.00 78.25 221 MET A CA 1
ATOM 1757 C C . MET A 1 221 ? -24.275 2.074 16.613 1.00 78.25 221 MET A C 1
ATOM 1759 O O . MET A 1 221 ? -25.293 2.682 16.918 1.00 78.25 221 MET A O 1
ATOM 1763 N N . ILE A 1 222 ? -23.893 1.972 15.342 1.00 79.19 222 ILE A N 1
ATOM 1764 C CA . ILE A 1 222 ? -24.616 2.624 14.240 1.00 79.19 222 ILE A CA 1
ATOM 1765 C C . ILE A 1 222 ? -26.104 2.256 14.232 1.00 79.19 222 ILE A C 1
ATOM 1767 O O . ILE A 1 222 ? -26.954 3.135 14.102 1.00 79.19 222 ILE A O 1
ATOM 1771 N N . LYS A 1 223 ? -26.427 0.977 14.440 1.00 77.25 223 LYS A N 1
ATOM 1772 C CA . LYS A 1 223 ? -27.812 0.498 14.461 1.00 77.25 223 LYS A CA 1
ATOM 1773 C C . LYS A 1 223 ? -28.606 0.965 15.689 1.00 77.25 223 LYS A C 1
ATOM 1775 O O . LYS A 1 223 ? -29.827 1.051 15.607 1.00 77.25 223 LYS A O 1
ATOM 1780 N N . ASN A 1 224 ? -27.946 1.238 16.818 1.00 71.50 224 ASN A N 1
ATOM 1781 C CA . ASN A 1 224 ? -28.609 1.420 18.116 1.00 71.50 224 ASN A CA 1
ATOM 1782 C C . ASN A 1 224 ? -28.372 2.783 18.793 1.00 71.50 224 ASN A C 1
ATOM 1784 O O . ASN A 1 224 ? -28.913 3.002 19.873 1.00 71.50 224 ASN A O 1
ATOM 1788 N N . VAL A 1 225 ? -27.621 3.725 18.208 1.00 60.97 225 VAL A N 1
ATOM 1789 C CA . VAL A 1 225 ? -27.354 5.032 18.859 1.00 60.97 225 VAL A CA 1
ATOM 1790 C C . VAL A 1 225 ? -28.608 5.921 18.983 1.00 60.97 225 VAL A C 1
ATOM 1792 O O . VAL A 1 225 ? -28.630 6.831 19.804 1.00 60.97 225 VAL A O 1
ATOM 1795 N N . GLY A 1 226 ? -29.719 5.588 18.315 1.00 53.62 226 GLY A N 1
ATOM 1796 C CA . GLY A 1 226 ? -31.037 6.164 18.633 1.00 53.62 226 GLY A CA 1
ATOM 1797 C C . GLY A 1 226 ? -31.571 5.814 20.036 1.00 53.62 226 GLY A C 1
ATOM 1798 O O . GLY A 1 226 ? -32.618 6.316 20.433 1.00 53.62 226 GLY A O 1
ATOM 1799 N N . ILE A 1 227 ? -30.876 4.955 20.793 1.00 50.06 227 ILE A N 1
ATOM 1800 C CA . ILE A 1 227 ? -31.286 4.438 22.102 1.00 50.06 227 ILE A CA 1
ATOM 1801 C C . ILE A 1 227 ? -30.214 4.783 23.143 1.00 50.06 227 ILE A C 1
ATOM 1803 O O . ILE A 1 227 ? -29.473 3.892 23.525 1.00 50.06 227 ILE A O 1
ATOM 1807 N N . ASN A 1 228 ? -30.091 6.048 23.574 1.00 53.78 228 ASN A N 1
ATOM 1808 C CA . ASN A 1 228 ? -29.471 6.537 24.835 1.00 53.78 228 ASN A CA 1
ATOM 1809 C C . ASN A 1 228 ? -28.245 5.793 25.447 1.00 53.78 228 ASN A C 1
ATOM 1811 O O . ASN A 1 228 ? -27.982 5.922 26.640 1.00 53.78 228 ASN A O 1
ATOM 1815 N N . ASN A 1 229 ? -27.464 5.042 24.671 1.00 58.34 229 ASN A N 1
ATOM 1816 C CA . ASN A 1 229 ? -26.407 4.164 25.159 1.00 58.34 229 ASN A CA 1
ATOM 1817 C C . ASN A 1 229 ? -25.098 4.545 24.478 1.00 58.34 229 ASN A C 1
ATOM 1819 O O . ASN A 1 229 ? -24.868 4.188 23.320 1.00 58.34 229 ASN A O 1
ATOM 1823 N N . PRO A 1 230 ? -24.213 5.257 25.189 1.00 64.88 230 PRO A N 1
ATOM 1824 C CA . PRO A 1 230 ? -22.957 5.717 24.629 1.00 64.88 230 PRO A CA 1
ATOM 1825 C C . PRO A 1 230 ? -21.906 4.606 24.567 1.00 64.88 230 PRO A C 1
ATOM 1827 O O . PRO A 1 230 ? -20.754 4.943 24.323 1.00 64.88 230 PRO A O 1
ATOM 1830 N N . TYR A 1 231 ? -22.257 3.333 24.807 1.00 67.38 231 TYR A N 1
ATOM 1831 C CA . TYR A 1 231 ? -21.299 2.239 24.953 1.00 67.38 231 TYR A CA 1
ATOM 1832 C C . TYR A 1 231 ? -21.765 0.902 24.347 1.00 67.38 231 TYR A C 1
ATOM 1834 O O . TYR A 1 231 ? -22.956 0.585 24.363 1.00 67.38 231 TYR A O 1
ATOM 1842 N N . ALA A 1 232 ? -20.819 0.098 23.851 1.00 72.31 232 ALA A N 1
ATOM 1843 C CA . ALA A 1 232 ? -21.039 -1.257 23.339 1.00 72.31 232 ALA A CA 1
ATOM 1844 C C . ALA A 1 232 ? -19.858 -2.191 23.652 1.00 72.31 232 ALA A C 1
ATOM 1846 O O . ALA A 1 232 ? -18.718 -1.739 23.724 1.00 72.31 232 ALA A O 1
ATOM 1847 N N . VAL A 1 233 ? -20.121 -3.496 23.792 1.00 70.94 233 VAL A N 1
ATOM 1848 C CA . VAL A 1 233 ? -19.104 -4.550 23.973 1.00 70.94 233 VAL A CA 1
ATOM 1849 C C . VAL A 1 233 ? -19.392 -5.709 23.022 1.00 70.94 233 VAL A C 1
ATOM 1851 O O . VAL A 1 233 ? -20.530 -6.172 22.954 1.00 70.94 233 VAL A O 1
ATOM 1854 N N . CYS A 1 234 ? -18.369 -6.207 22.326 1.00 70.94 234 CYS A N 1
ATOM 1855 C CA . CYS A 1 234 ? -18.454 -7.395 21.474 1.00 70.94 234 CYS A CA 1
ATOM 1856 C C . CYS A 1 234 ? -17.292 -8.361 21.741 1.00 70.94 234 CYS A C 1
ATOM 1858 O O . CYS A 1 234 ? -16.169 -7.951 22.039 1.00 70.94 234 CYS A O 1
ATOM 1860 N N . ILE A 1 235 ? -17.570 -9.662 21.610 1.00 69.94 235 ILE A N 1
ATOM 1861 C CA . ILE A 1 235 ? -16.619 -10.752 21.847 1.00 69.94 235 ILE A CA 1
ATOM 1862 C C . ILE A 1 235 ? -16.560 -11.623 20.588 1.00 69.94 235 ILE A C 1
ATOM 1864 O O . ILE A 1 235 ? -17.578 -12.167 20.161 1.00 69.94 235 ILE A O 1
ATOM 1868 N N . ALA A 1 236 ? -15.374 -11.767 19.998 1.00 65.75 236 ALA A N 1
ATOM 1869 C CA . ALA A 1 236 ? -15.167 -12.638 18.847 1.00 65.75 236 ALA A CA 1
ATOM 1870 C C . ALA A 1 236 ? -15.018 -14.103 19.297 1.00 65.75 236 ALA A C 1
ATOM 1872 O O . ALA A 1 236 ? -14.317 -14.375 20.267 1.00 65.75 236 ALA A O 1
ATOM 1873 N N . ALA A 1 237 ? -15.631 -15.010 18.526 1.00 53.50 237 ALA A N 1
ATOM 1874 C CA . ALA A 1 237 ? -15.920 -16.447 18.708 1.00 53.50 237 ALA A CA 1
ATOM 1875 C C . ALA A 1 237 ? -17.178 -16.809 19.526 1.00 53.50 237 ALA A C 1
ATOM 1877 O O . ALA A 1 237 ? -17.183 -16.841 20.751 1.00 53.50 237 ALA A O 1
ATOM 1878 N N . ALA A 1 238 ? -18.217 -17.198 18.775 1.00 42.69 238 ALA A N 1
ATOM 1879 C CA . ALA A 1 238 ? -19.407 -17.937 19.209 1.00 42.69 238 ALA A CA 1
ATOM 1880 C C . ALA A 1 238 ? -20.295 -17.284 20.288 1.00 42.69 238 ALA A C 1
ATOM 1882 O O . ALA A 1 238 ? -20.668 -17.932 21.263 1.00 42.69 238 ALA A O 1
ATOM 1883 N N . GLY A 1 239 ? -20.732 -16.043 20.064 1.00 45.22 239 GLY A N 1
ATOM 1884 C CA . GLY A 1 239 ? -21.897 -15.497 20.765 1.00 45.22 239 GLY A CA 1
ATOM 1885 C C . GLY A 1 239 ? -21.741 -14.031 21.120 1.00 45.22 239 GLY A C 1
ATOM 1886 O O . GLY A 1 239 ? -21.181 -13.688 22.157 1.00 45.22 239 GLY A O 1
ATOM 1887 N N . THR A 1 240 ? -22.282 -13.172 20.263 1.00 38.97 240 THR A N 1
ATOM 1888 C CA . THR A 1 240 ? -22.464 -11.740 20.494 1.00 38.97 240 THR A CA 1
ATOM 1889 C C . THR A 1 240 ? -23.227 -11.535 21.805 1.00 38.97 240 THR A C 1
ATOM 1891 O O . THR A 1 240 ? -24.446 -11.691 21.860 1.00 38.97 240 THR A O 1
ATOM 1894 N N . LYS A 1 241 ? -22.530 -11.196 22.892 1.00 45.00 241 LYS A N 1
ATOM 1895 C CA . LYS A 1 241 ? -23.174 -10.609 24.069 1.00 45.00 241 LYS A CA 1
ATOM 1896 C C . LYS A 1 241 ? -23.124 -9.098 23.923 1.00 45.00 241 LYS A C 1
ATOM 1898 O O . LYS A 1 241 ? -22.142 -8.472 24.299 1.00 45.00 241 LYS A O 1
ATOM 1903 N N . ASN A 1 242 ? -24.200 -8.537 23.381 1.00 47.12 242 ASN A N 1
ATOM 1904 C CA . ASN A 1 242 ? -24.447 -7.102 23.430 1.00 47.12 242 ASN A CA 1
ATOM 1905 C C . ASN A 1 242 ? -24.845 -6.750 24.867 1.00 47.12 242 ASN A C 1
ATOM 1907 O O . ASN A 1 242 ? -25.993 -6.950 25.259 1.00 47.12 242 ASN A O 1
ATOM 1911 N N . LEU A 1 243 ? -23.899 -6.277 25.671 1.00 44.84 243 LEU A N 1
ATOM 1912 C CA . LEU A 1 243 ? -24.222 -5.636 26.942 1.00 44.84 243 LEU A CA 1
ATOM 1913 C C . LEU A 1 243 ? -24.467 -4.149 26.669 1.00 44.84 243 LEU A C 1
ATOM 1915 O O . LEU A 1 243 ? -23.556 -3.429 26.263 1.00 44.84 243 LEU A O 1
ATOM 1919 N N . GLN A 1 244 ? -25.715 -3.706 26.851 1.00 47.09 244 GLN A N 1
ATOM 1920 C CA . GLN A 1 244 ? -26.031 -2.285 26.979 1.00 47.09 244 GLN A CA 1
ATOM 1921 C C . GLN A 1 244 ? -25.531 -1.821 28.338 1.00 47.09 244 GLN A C 1
ATOM 1923 O O . GLN A 1 244 ? -25.950 -2.359 29.362 1.00 47.09 244 GLN A O 1
ATOM 1928 N N . VAL A 1 245 ? -24.650 -0.828 28.343 1.00 47.66 245 VAL A N 1
ATOM 1929 C CA . VAL A 1 245 ? -24.173 -0.225 29.581 1.00 47.66 245 VAL A CA 1
ATOM 1930 C C . VAL A 1 245 ? -24.229 1.289 29.403 1.00 47.66 245 VAL A C 1
ATOM 1932 O O . VAL A 1 245 ? -23.623 1.829 28.476 1.00 47.66 245 VAL A O 1
ATOM 1935 N N . SER A 1 246 ? -25.027 1.974 30.228 1.00 48.56 246 SER A N 1
ATOM 1936 C CA . SER A 1 246 ? -25.127 3.437 30.180 1.00 48.56 246 SER A CA 1
ATOM 1937 C C . SER A 1 246 ? -23.809 4.066 30.665 1.00 48.56 246 SER A C 1
ATOM 1939 O O . SER A 1 246 ? -23.008 3.419 31.343 1.00 48.56 246 SER A O 1
ATOM 1941 N N . SER A 1 247 ? -23.561 5.341 30.348 1.00 46.62 247 SER A N 1
ATOM 1942 C CA . SER A 1 247 ? -22.365 6.071 30.814 1.00 46.62 247 SER A CA 1
ATOM 1943 C C . SER A 1 247 ? -22.202 6.108 32.337 1.00 46.62 247 SER A C 1
ATOM 1945 O O . SER A 1 247 ? -21.095 6.342 32.816 1.00 46.62 247 SER A O 1
ATOM 1947 N N . GLU A 1 248 ? -23.275 5.867 33.094 1.00 48.91 248 GLU A N 1
ATOM 1948 C CA . GLU A 1 248 ? -23.261 5.800 34.562 1.00 48.91 248 GLU A CA 1
ATOM 1949 C C . GLU A 1 248 ? -22.570 4.529 35.091 1.00 48.91 248 GLU A C 1
ATOM 1951 O O . GLU A 1 248 ? -22.214 4.461 36.263 1.00 48.91 248 GLU A O 1
ATOM 1956 N N . TYR A 1 249 ? -22.298 3.555 34.218 1.00 52.12 249 TYR A N 1
ATOM 1957 C CA . TYR A 1 249 ? -21.838 2.212 34.571 1.00 52.12 249 TYR A CA 1
ATOM 1958 C C . TYR A 1 249 ? -20.461 1.859 33.988 1.00 52.12 249 TYR A C 1
ATOM 1960 O O . TYR A 1 249 ? -20.124 0.687 33.826 1.00 52.12 249 TYR A O 1
ATOM 1968 N N . ARG A 1 250 ? -19.614 2.855 33.685 1.00 56.03 250 ARG A N 1
ATOM 1969 C CA . ARG A 1 250 ? -18.243 2.606 33.188 1.00 56.03 250 ARG A CA 1
ATOM 1970 C C . ARG A 1 250 ? -17.445 1.671 34.113 1.00 56.03 250 ARG A C 1
ATOM 1972 O O . ARG A 1 250 ? -16.727 0.810 33.621 1.00 56.03 250 ARG A O 1
ATOM 1979 N N . GLY A 1 251 ? -17.648 1.782 35.430 1.00 59.00 251 GLY A N 1
ATOM 1980 C CA . GLY A 1 251 ? -17.058 0.872 36.418 1.00 59.00 251 GLY A CA 1
ATOM 1981 C C . GLY A 1 251 ? -17.527 -0.582 36.284 1.00 59.00 251 GLY A C 1
ATOM 1982 O O . GLY A 1 251 ? -16.714 -1.489 36.437 1.00 59.00 251 GLY A O 1
ATOM 1983 N N . ASP A 1 252 ? -18.791 -0.813 35.920 1.00 63.28 252 ASP A N 1
ATOM 1984 C CA . ASP A 1 252 ? -19.344 -2.159 35.717 1.00 63.28 252 ASP A CA 1
ATOM 1985 C C . ASP A 1 252 ? -18.856 -2.778 34.407 1.00 63.28 252 ASP A C 1
ATOM 1987 O O . ASP A 1 252 ? -18.623 -3.984 34.347 1.00 63.28 252 ASP A O 1
ATOM 1991 N N . VAL A 1 253 ? -18.633 -1.962 33.371 1.00 61.78 253 VAL A N 1
ATOM 1992 C CA . VAL A 1 253 ? -17.945 -2.411 32.154 1.00 61.78 253 VAL A CA 1
ATOM 1993 C C . VAL A 1 253 ? -16.512 -2.814 32.470 1.00 61.78 253 VAL A C 1
ATOM 1995 O O . VAL A 1 253 ? -16.084 -3.891 32.070 1.00 61.78 253 VAL A O 1
ATOM 1998 N N . ASP A 1 254 ? -15.766 -1.962 33.172 1.00 63.28 254 ASP A N 1
ATOM 1999 C CA . ASP A 1 254 ? -14.371 -2.231 33.517 1.00 63.28 254 ASP A CA 1
ATOM 2000 C C . ASP A 1 254 ? -14.258 -3.487 34.393 1.00 63.28 254 ASP A C 1
ATOM 2002 O O . ASP A 1 254 ? -13.377 -4.319 34.170 1.00 63.28 254 ASP A O 1
ATOM 2006 N N . ALA A 1 255 ? -15.190 -3.677 35.332 1.00 65.25 255 ALA A N 1
ATOM 2007 C CA . ALA A 1 255 ? -15.295 -4.882 36.147 1.00 65.25 255 ALA A CA 1
ATOM 2008 C C . ALA A 1 255 ? -15.672 -6.119 35.317 1.00 65.25 255 ALA A C 1
ATOM 2010 O O . ALA A 1 255 ? -15.042 -7.167 35.467 1.00 65.25 255 ALA A O 1
ATOM 2011 N N . PHE A 1 256 ? -16.650 -5.998 34.411 1.00 70.06 256 PHE A N 1
ATOM 2012 C CA . PHE A 1 256 ? -17.033 -7.060 33.482 1.00 70.06 256 PHE A CA 1
ATOM 2013 C C . PHE A 1 256 ? -15.853 -7.471 32.604 1.00 70.06 256 PHE A C 1
ATOM 2015 O O . PHE A 1 256 ? -15.547 -8.654 32.528 1.00 70.06 256 PHE A O 1
ATOM 2022 N N . LEU A 1 257 ? -15.159 -6.513 31.982 1.00 66.31 257 LEU A N 1
ATOM 2023 C CA . LEU A 1 257 ? -13.986 -6.752 31.142 1.00 66.31 257 LEU A CA 1
ATOM 2024 C C . LEU A 1 257 ? -12.846 -7.382 31.938 1.00 66.31 257 LEU A C 1
ATOM 2026 O O . LEU A 1 257 ? -12.212 -8.309 31.439 1.00 66.31 257 LEU A O 1
ATOM 2030 N N . ALA A 1 258 ? -12.596 -6.914 33.163 1.00 65.69 258 ALA A N 1
ATOM 2031 C CA . ALA A 1 258 ? -11.587 -7.488 34.043 1.00 65.69 258 ALA A CA 1
ATOM 2032 C C . ALA A 1 258 ? -11.911 -8.946 34.408 1.00 65.69 258 ALA A C 1
ATOM 2034 O O . ALA A 1 258 ? -11.021 -9.792 34.344 1.00 65.69 258 ALA A O 1
ATOM 2035 N N . ASP A 1 259 ? -13.167 -9.263 34.740 1.00 68.25 259 ASP A N 1
ATOM 2036 C CA . ASP A 1 259 ? -13.618 -10.642 34.984 1.00 68.25 259 ASP A CA 1
ATOM 2037 C C . ASP A 1 259 ? -13.465 -11.510 33.730 1.00 68.25 259 ASP A C 1
ATOM 2039 O O . ASP A 1 259 ? -12.878 -12.591 33.753 1.00 68.25 259 ASP A O 1
ATOM 2043 N N . GLU A 1 260 ? -13.933 -10.992 32.601 1.00 65.00 260 GLU A N 1
ATOM 2044 C CA . GLU A 1 260 ? -13.864 -11.647 31.308 1.00 65.00 260 GLU A CA 1
ATOM 2045 C C . GLU A 1 260 ? -12.406 -11.938 30.896 1.00 65.00 260 GLU A C 1
ATOM 2047 O O . GLU A 1 260 ? -12.100 -13.047 30.461 1.00 65.00 260 GLU A O 1
ATOM 2052 N N . ILE A 1 261 ? -11.478 -10.995 31.085 1.00 61.28 261 ILE A N 1
ATOM 2053 C CA . ILE A 1 261 ? -10.045 -11.145 30.771 1.00 61.28 261 ILE A CA 1
ATOM 2054 C C . ILE A 1 261 ? -9.324 -12.081 31.756 1.00 61.28 261 ILE A C 1
ATOM 2056 O O . ILE A 1 261 ? -8.428 -12.810 31.331 1.00 61.28 261 ILE A O 1
ATOM 2060 N N . ARG A 1 262 ? -9.726 -12.127 33.036 1.00 61.88 262 ARG A N 1
ATOM 2061 C CA . ARG A 1 262 ? -9.150 -13.028 34.057 1.00 61.88 262 ARG A CA 1
ATOM 2062 C C . ARG A 1 262 ? -9.449 -14.508 33.823 1.00 61.88 262 ARG A C 1
ATOM 2064 O O . ARG A 1 262 ? -8.756 -15.359 34.385 1.00 61.88 262 ARG A O 1
ATOM 2071 N N . LYS A 1 263 ? -10.452 -14.850 33.011 1.00 63.47 263 LYS A N 1
ATOM 2072 C CA . LYS A 1 263 ? -10.782 -16.243 32.675 1.00 63.47 263 LYS A CA 1
ATOM 2073 C C . LYS A 1 263 ? -9.643 -16.855 31.844 1.00 63.47 263 LYS A C 1
ATOM 2075 O O . LYS A 1 263 ? -9.616 -16.738 30.626 1.00 63.47 263 LYS A O 1
ATOM 2080 N N . LEU A 1 264 ? -8.712 -17.532 32.527 1.00 43.72 264 LEU A N 1
ATOM 2081 C CA . LEU A 1 264 ? -7.424 -18.097 32.069 1.00 43.72 264 LEU A CA 1
ATOM 2082 C C . LEU A 1 264 ? -7.449 -19.043 30.844 1.00 43.72 264 LEU A C 1
ATOM 2084 O O . LEU A 1 264 ? -6.399 -19.519 30.433 1.00 43.72 264 LEU A O 1
ATOM 2088 N N . ASN A 1 265 ? -8.605 -19.311 30.236 1.00 51.09 265 ASN A N 1
ATOM 2089 C CA . ASN A 1 265 ? -8.763 -20.189 29.073 1.00 51.09 265 ASN A CA 1
ATOM 2090 C C . ASN A 1 265 ? -9.904 -19.702 28.177 1.00 51.09 265 ASN A C 1
ATOM 2092 O O . ASN A 1 265 ? -10.917 -20.378 27.987 1.00 51.09 265 ASN A O 1
ATOM 2096 N N . ARG A 1 266 ? -9.771 -18.493 27.634 1.00 56.44 266 ARG A N 1
ATOM 2097 C CA . ARG A 1 266 ? -10.780 -17.984 26.704 1.00 56.44 266 ARG A CA 1
ATOM 2098 C C . ARG A 1 266 ? -10.698 -18.755 25.392 1.00 56.44 266 ARG A C 1
ATOM 2100 O O . ARG A 1 266 ? -9.667 -18.749 24.721 1.00 56.44 266 ARG A O 1
ATOM 2107 N N . THR A 1 267 ? -11.809 -19.369 25.004 1.00 58.47 267 THR A N 1
ATOM 2108 C CA . THR A 1 267 ? -12.054 -19.788 23.616 1.00 58.47 267 THR A CA 1
ATOM 2109 C C . THR A 1 267 ? -12.236 -18.581 22.691 1.00 58.47 267 THR A C 1
ATOM 2111 O O . THR A 1 267 ? -12.144 -18.726 21.475 1.00 58.47 267 THR A O 1
ATOM 2114 N N . THR A 1 268 ? -12.468 -17.392 23.256 1.00 63.75 268 THR A N 1
ATOM 2115 C CA . THR A 1 268 ? -12.712 -16.143 22.538 1.00 63.75 268 THR A CA 1
ATOM 2116 C C . THR A 1 268 ? -11.403 -15.420 22.179 1.00 63.75 268 THR A C 1
ATOM 2118 O O . THR A 1 268 ? -10.665 -14.989 23.068 1.00 63.75 268 THR A O 1
ATOM 2121 N N . PRO A 1 269 ? -11.051 -15.298 20.882 1.00 71.38 269 PRO A N 1
ATOM 2122 C CA . PRO A 1 269 ? -9.781 -14.729 20.432 1.00 71.38 269 PRO A CA 1
ATOM 2123 C C . PRO A 1 269 ? -9.618 -13.214 20.631 1.00 71.38 269 PRO A C 1
ATOM 2125 O O . PRO A 1 269 ? -8.473 -12.761 20.719 1.00 71.38 269 PRO A O 1
ATOM 2128 N N . ALA A 1 270 ? -10.699 -12.426 20.693 1.00 78.75 270 ALA A N 1
ATOM 2129 C CA . ALA A 1 270 ? -10.622 -10.969 20.853 1.00 78.75 270 ALA A CA 1
ATOM 2130 C C . ALA A 1 270 ? -11.894 -10.361 21.463 1.00 78.75 270 ALA A C 1
ATOM 2132 O O . ALA A 1 270 ? -12.983 -10.921 21.336 1.00 78.75 270 ALA A O 1
ATOM 2133 N N . ILE A 1 271 ? -11.749 -9.188 22.080 1.00 78.62 271 ILE A N 1
ATOM 2134 C CA . ILE A 1 271 ? -12.846 -8.350 22.585 1.00 78.62 271 ILE A CA 1
ATOM 2135 C C . ILE A 1 271 ? -12.672 -6.942 22.081 1.00 78.62 271 ILE A C 1
ATOM 2137 O O . ILE A 1 271 ? -11.545 -6.467 22.008 1.00 78.62 271 ILE A O 1
ATOM 2141 N N . ALA A 1 272 ? -13.776 -6.275 21.784 1.00 82.00 272 ALA A N 1
ATOM 2142 C CA . ALA A 1 272 ? -13.787 -4.855 21.508 1.00 82.00 272 ALA A CA 1
ATOM 2143 C C . ALA A 1 272 ? -14.876 -4.169 22.324 1.00 82.00 272 ALA A C 1
ATOM 2145 O O . ALA A 1 272 ? -15.936 -4.740 22.585 1.00 82.00 272 ALA A O 1
ATOM 2146 N N . THR A 1 273 ? -14.614 -2.928 22.696 1.00 79.69 273 THR A N 1
ATOM 2147 C CA . THR A 1 273 ? -15.591 -2.033 23.289 1.00 79.69 273 THR A CA 1
ATOM 2148 C C . THR A 1 273 ? -15.643 -0.740 22.511 1.00 79.69 273 THR A C 1
ATOM 2150 O O . THR A 1 273 ? -14.642 -0.349 21.928 1.00 79.69 273 THR A O 1
ATOM 2153 N N . GLY A 1 274 ? -16.799 -0.091 22.455 1.00 81.25 274 GLY A N 1
ATOM 2154 C CA . GLY A 1 274 ? -16.999 1.136 21.693 1.00 81.25 274 GLY A CA 1
ATOM 2155 C C . GLY A 1 274 ? -17.714 2.184 22.512 1.00 81.25 274 GLY A C 1
ATOM 2156 O O . GLY A 1 274 ? -18.580 1.841 23.307 1.00 81.25 274 GLY A O 1
ATOM 2157 N N . SER A 1 275 ? -17.383 3.453 22.295 1.00 77.62 275 SER A N 1
ATOM 2158 C CA . SER A 1 275 ? -18.107 4.579 22.872 1.00 77.62 275 SER A CA 1
ATOM 2159 C C . SER A 1 275 ? -18.265 5.748 21.909 1.00 77.62 275 SER A C 1
ATOM 2161 O O . SER A 1 275 ? -17.411 5.968 21.053 1.00 77.62 275 SER A O 1
ATOM 2163 N N . VAL A 1 276 ? -19.365 6.498 22.020 1.00 77.75 276 VAL A N 1
ATOM 2164 C CA . VAL A 1 276 ? -19.572 7.697 21.190 1.00 77.75 276 VAL A CA 1
ATOM 2165 C C . VAL A 1 276 ? -18.842 8.871 21.826 1.00 77.75 276 VAL A C 1
ATOM 2167 O O . VAL A 1 276 ? -19.039 9.177 22.999 1.00 77.75 276 VAL A O 1
ATOM 2170 N N . GLY A 1 277 ? -18.031 9.564 21.036 1.00 74.44 277 GLY A N 1
ATOM 2171 C CA . GLY A 1 277 ? -17.347 10.770 21.472 1.00 74.44 277 GLY A CA 1
ATOM 2172 C C . GLY A 1 277 ? -16.950 11.671 20.311 1.00 74.44 277 GLY A C 1
ATOM 2173 O O . GLY A 1 277 ? -17.432 11.548 19.183 1.00 74.44 277 GLY A O 1
ATOM 2174 N N . THR A 1 278 ? -16.039 12.596 20.594 1.00 75.69 278 THR A N 1
ATOM 2175 C CA . THR A 1 278 ? -15.395 13.429 19.575 1.00 75.69 278 THR A CA 1
ATOM 2176 C C . THR A 1 278 ? -13.924 13.072 19.478 1.00 75.69 278 THR A C 1
ATOM 2178 O O . THR A 1 278 ? -13.238 13.027 20.500 1.00 75.69 278 THR A O 1
ATOM 2181 N N . TYR A 1 279 ? -13.427 12.870 18.261 1.00 76.25 279 TYR A N 1
ATOM 2182 C CA . TYR A 1 279 ? -12.019 12.613 18.001 1.00 76.25 279 TYR A CA 1
ATOM 2183 C C . TYR A 1 279 ? -11.355 13.833 17.367 1.00 76.25 279 TYR A C 1
ATOM 2185 O O . TYR A 1 279 ? -11.817 14.362 16.353 1.00 76.25 279 TYR A O 1
ATOM 2193 N N . THR A 1 280 ? -10.244 14.254 17.966 1.00 75.88 280 THR A N 1
ATOM 2194 C CA . THR A 1 280 ? -9.434 15.380 17.508 1.00 75.88 280 THR A CA 1
ATOM 2195 C C . THR A 1 280 ? -8.191 14.853 16.800 1.00 75.88 280 THR A C 1
ATOM 2197 O O . THR A 1 280 ? -7.383 14.154 17.410 1.00 75.88 280 THR A O 1
ATOM 2200 N N . PHE A 1 281 ? -8.012 15.182 15.519 1.00 67.50 281 PHE A N 1
ATOM 2201 C CA . PHE A 1 281 ? -6.959 14.596 14.688 1.00 67.50 281 PHE A CA 1
ATOM 2202 C C . PHE A 1 281 ? -6.293 15.584 13.736 1.00 67.50 281 PHE A C 1
ATOM 2204 O O . PHE A 1 281 ? -6.846 16.622 13.373 1.00 67.50 281 PHE A O 1
ATOM 2211 N N . LYS A 1 282 ? -5.082 15.223 13.302 1.00 64.44 282 LYS A N 1
ATOM 2212 C CA . LYS A 1 282 ? -4.359 15.868 12.201 1.00 64.44 282 LYS A CA 1
ATOM 2213 C C . LYS A 1 282 ? -4.257 14.887 11.038 1.00 64.44 282 LYS A C 1
ATOM 2215 O O . LYS A 1 282 ? -3.912 13.728 11.242 1.00 64.44 282 LYS A O 1
ATOM 2220 N N . ARG A 1 283 ? -4.518 15.357 9.816 1.00 58.41 283 ARG A N 1
ATOM 2221 C CA . ARG A 1 283 ? -4.386 14.551 8.589 1.00 58.41 283 ARG A CA 1
ATOM 2222 C C . ARG A 1 283 ? -2.916 14.253 8.261 1.00 58.41 283 ARG A C 1
ATOM 2224 O O . ARG A 1 283 ? -2.615 13.199 7.721 1.00 58.41 283 ARG A O 1
ATOM 2231 N N . TYR A 1 284 ? -2.008 15.174 8.585 1.00 61.00 284 TYR A N 1
ATOM 2232 C CA . TYR A 1 284 ? -0.549 15.019 8.494 1.00 61.00 284 TYR A CA 1
ATOM 2233 C C . TYR A 1 284 ? 0.139 16.036 9.420 1.00 61.00 284 TYR A C 1
ATOM 2235 O O . TYR A 1 284 ? -0.521 16.909 9.984 1.00 61.00 284 TYR A O 1
ATOM 2243 N N . TRP A 1 285 ? 1.464 15.946 9.590 1.00 52.28 285 TRP A N 1
ATOM 2244 C CA . TRP A 1 285 ? 2.198 16.689 10.632 1.00 52.28 285 TRP A CA 1
ATOM 2245 C C . TRP A 1 285 ? 1.932 18.207 10.652 1.00 52.28 285 TRP A C 1
ATOM 2247 O O . TRP A 1 285 ? 1.840 18.804 11.725 1.00 52.28 285 TRP A O 1
ATOM 2257 N N . PHE A 1 286 ? 1.732 18.802 9.472 1.00 64.50 286 PHE A N 1
ATOM 2258 C CA . PHE A 1 286 ? 1.514 20.239 9.276 1.00 64.50 286 PHE A CA 1
ATOM 2259 C C . PHE A 1 286 ? 0.053 20.636 9.009 1.00 64.50 286 PHE A C 1
ATOM 2261 O O . PHE A 1 286 ? -0.218 21.801 8.733 1.00 64.50 286 PHE A O 1
ATOM 2268 N N . SER A 1 287 ? -0.902 19.702 9.051 1.00 63.72 287 SER A N 1
ATOM 2269 C CA . SER A 1 287 ? -2.313 20.043 8.835 1.00 63.72 287 SER A CA 1
ATOM 2270 C C . SER A 1 287 ? -2.935 20.676 10.087 1.00 63.72 287 SER A C 1
ATOM 2272 O O . SER A 1 287 ? -2.575 20.260 11.198 1.00 63.72 287 SER A O 1
ATOM 2274 N N . PRO A 1 288 ? -3.908 21.595 9.938 1.00 68.12 288 PRO A N 1
ATOM 2275 C CA . PRO A 1 288 ? -4.697 22.072 11.065 1.00 68.12 288 PRO A CA 1
ATOM 2276 C C . PRO A 1 288 ? -5.428 20.909 11.736 1.00 68.12 288 PRO A C 1
ATOM 2278 O O . PRO A 1 288 ? -5.833 19.939 11.087 1.00 68.12 288 PRO A O 1
ATOM 2281 N N . THR A 1 289 ? -5.578 21.018 13.049 1.00 75.19 289 THR A N 1
ATOM 2282 C CA . THR A 1 289 ? -6.316 20.053 13.855 1.00 75.19 289 THR A CA 1
ATOM 2283 C C . THR A 1 289 ? -7.805 20.121 13.506 1.00 75.19 289 THR A C 1
ATOM 2285 O O . THR A 1 289 ? -8.360 21.209 13.370 1.00 75.19 289 THR A O 1
ATOM 2288 N N . ARG A 1 290 ? -8.452 18.965 13.350 1.00 67.00 290 ARG A N 1
ATOM 2289 C CA . ARG A 1 290 ? -9.896 18.831 13.114 1.00 67.00 290 ARG A CA 1
ATOM 2290 C C . ARG A 1 290 ? -10.535 18.034 14.240 1.00 67.00 290 ARG A C 1
ATOM 2292 O O . ARG A 1 290 ? -9.880 17.163 14.803 1.00 67.00 290 ARG A O 1
ATOM 2299 N N . GLN A 1 291 ? -11.800 18.312 14.529 1.00 75.81 291 GLN A N 1
ATOM 2300 C CA . GLN A 1 291 ? -12.603 17.568 15.494 1.00 75.81 291 GLN A CA 1
ATOM 2301 C C . GLN A 1 291 ? -13.830 17.014 14.771 1.00 75.81 291 GLN A C 1
ATOM 2303 O O . GLN A 1 291 ? -14.550 17.768 14.121 1.00 75.81 291 GLN A O 1
ATOM 2308 N N . GLU A 1 292 ? -14.039 15.702 14.841 1.00 74.06 292 GLU A N 1
ATOM 2309 C CA . GLU A 1 292 ? -15.197 15.034 14.236 1.00 74.06 292 GLU A CA 1
ATOM 2310 C C . GLU A 1 292 ? -15.840 14.063 15.235 1.00 74.06 292 GLU A C 1
ATOM 2312 O O . GLU A 1 292 ? -15.171 13.537 16.129 1.00 74.06 292 GLU A O 1
ATOM 2317 N N . SER A 1 293 ? -17.149 13.833 15.095 1.00 78.88 293 SER A N 1
ATOM 2318 C CA . SER A 1 293 ? -17.856 12.794 15.846 1.00 78.88 293 SER A CA 1
ATOM 2319 C C . SER A 1 293 ? -17.326 11.418 15.449 1.00 78.88 293 SER A C 1
ATOM 2321 O O . SER A 1 293 ? -17.140 11.114 14.267 1.00 78.88 293 SER A O 1
ATOM 2323 N N . ALA A 1 294 ? -17.057 10.585 16.446 1.00 81.88 294 ALA A N 1
ATOM 2324 C CA . ALA A 1 294 ? -16.459 9.280 16.238 1.00 81.88 294 ALA A CA 1
ATOM 2325 C C . ALA A 1 294 ? -16.974 8.266 17.257 1.00 81.88 294 ALA A C 1
ATOM 2327 O O . ALA A 1 294 ? -17.281 8.603 18.399 1.00 81.88 294 ALA A O 1
ATOM 2328 N N . ILE A 1 295 ? -17.002 7.007 16.838 1.00 83.56 295 ILE A N 1
ATOM 2329 C CA . ILE A 1 295 ? -17.050 5.871 17.747 1.00 83.56 295 ILE A CA 1
ATOM 2330 C C . ILE A 1 295 ? -15.598 5.533 18.099 1.00 83.56 295 ILE A C 1
ATOM 2332 O O . ILE A 1 295 ? -14.825 5.185 17.207 1.00 83.56 295 ILE A O 1
ATOM 2336 N N . ILE A 1 296 ? -15.215 5.679 19.365 1.00 83.88 296 ILE A N 1
ATOM 2337 C CA . ILE A 1 296 ? -13.900 5.304 19.899 1.00 83.88 296 ILE A CA 1
ATOM 2338 C C . ILE A 1 296 ? -13.967 3.861 20.364 1.00 83.88 296 ILE A C 1
ATOM 2340 O O . ILE A 1 296 ? -14.872 3.523 21.120 1.00 83.88 296 ILE A O 1
ATOM 2344 N N . ILE A 1 297 ? -13.036 3.025 19.913 1.00 86.62 297 ILE A N 1
ATOM 2345 C CA . ILE A 1 297 ? -13.102 1.578 20.094 1.00 86.62 297 ILE A CA 1
ATOM 2346 C C . ILE A 1 297 ? -11.809 1.084 20.721 1.00 86.62 297 ILE A C 1
ATOM 2348 O O . ILE A 1 297 ? -10.746 1.294 20.146 1.00 86.62 297 ILE A O 1
ATOM 2352 N N . ASP A 1 298 ? -11.893 0.383 21.843 1.00 84.50 298 ASP A N 1
ATOM 2353 C CA . ASP A 1 298 ? -10.754 -0.281 22.466 1.00 84.50 298 ASP A CA 1
ATOM 2354 C C . ASP A 1 298 ? -10.877 -1.792 22.267 1.00 84.50 298 ASP A C 1
ATOM 2356 O O . ASP A 1 298 ? -11.876 -2.403 22.635 1.00 84.50 298 ASP A O 1
ATOM 2360 N N . ALA A 1 299 ? -9.868 -2.410 21.658 1.00 84.75 299 ALA A N 1
ATOM 2361 C CA . ALA A 1 299 ? -9.859 -3.829 21.348 1.00 84.75 299 ALA A CA 1
ATOM 2362 C C . ALA A 1 299 ? -8.668 -4.553 21.977 1.00 84.75 299 ALA A C 1
ATOM 2364 O O . ALA A 1 299 ? -7.526 -4.090 21.944 1.00 84.75 299 ALA A O 1
ATOM 2365 N N . TYR A 1 300 ? -8.941 -5.736 22.511 1.00 81.69 300 TYR A N 1
ATOM 2366 C CA . TYR A 1 300 ? -8.026 -6.528 23.314 1.00 81.69 300 TYR A CA 1
ATOM 2367 C C . TYR A 1 300 ? -7.959 -7.958 22.758 1.00 81.69 300 TYR A C 1
ATOM 2369 O O . TYR A 1 300 ? -8.933 -8.710 22.873 1.00 81.69 300 TYR A O 1
ATOM 2377 N N . PRO A 1 301 ? -6.839 -8.366 22.136 1.00 77.75 301 PRO A N 1
ATOM 2378 C CA . PRO A 1 301 ? -6.592 -9.763 21.818 1.00 77.75 301 PRO A CA 1
ATOM 2379 C C . PRO A 1 301 ? -6.417 -10.595 23.092 1.00 77.75 301 PRO A C 1
ATOM 2381 O O . PRO A 1 301 ? -5.934 -10.122 24.125 1.00 77.75 301 PRO A O 1
ATOM 2384 N N . ASN A 1 302 ? -6.729 -11.884 22.986 1.00 72.12 302 ASN A N 1
ATOM 2385 C CA . ASN A 1 302 ? -6.468 -12.871 24.029 1.00 72.12 302 ASN A CA 1
ATOM 2386 C C . ASN A 1 302 ? -4.973 -13.269 24.077 1.00 72.12 302 ASN A C 1
ATOM 2388 O O . ASN A 1 302 ? -4.598 -14.413 23.825 1.00 72.12 302 ASN A O 1
ATOM 2392 N N . ASP A 1 303 ? -4.091 -12.292 24.294 1.00 68.44 303 ASP A N 1
ATOM 2393 C CA . ASP A 1 303 ? -2.646 -12.493 24.487 1.00 68.44 303 ASP A CA 1
ATOM 2394 C C . ASP A 1 303 ? -2.089 -11.802 25.736 1.00 68.44 303 ASP A C 1
ATOM 2396 O O . ASP A 1 303 ? -0.888 -11.876 26.000 1.00 68.44 303 ASP A O 1
ATOM 2400 N N . GLY A 1 304 ? -2.967 -11.142 26.497 1.00 59.53 304 GLY A N 1
ATOM 2401 C CA . GLY A 1 304 ? -2.666 -10.628 27.823 1.00 59.53 304 GLY A CA 1
ATOM 2402 C C . GLY A 1 304 ? -1.564 -9.575 27.870 1.00 59.53 304 GLY A C 1
ATOM 2403 O O . GLY A 1 304 ? -0.983 -9.407 28.923 1.00 59.53 304 GLY A O 1
ATOM 2404 N N . SER A 1 305 ? -1.225 -8.863 26.791 1.00 64.94 305 SER A N 1
ATOM 2405 C CA . SER A 1 305 ? -0.134 -7.868 26.875 1.00 64.94 305 SER A CA 1
ATOM 2406 C C . SER A 1 305 ? -0.425 -6.543 26.188 1.00 64.94 305 SER A C 1
ATOM 2408 O O . SER A 1 305 ? 0.086 -5.500 26.596 1.00 64.94 305 SER A O 1
ATOM 2410 N N . THR A 1 306 ? -1.247 -6.560 25.142 1.00 76.06 306 THR A N 1
ATOM 2411 C CA . THR A 1 306 ? -1.400 -5.418 24.246 1.00 76.06 306 THR A CA 1
ATOM 2412 C C . THR A 1 306 ? -2.873 -5.150 23.982 1.00 76.06 306 THR A C 1
ATOM 2414 O O . THR A 1 306 ? -3.594 -6.078 23.654 1.00 76.06 306 THR A O 1
ATOM 2417 N N . GLY A 1 307 ? -3.313 -3.899 24.112 1.00 80.25 307 GLY A N 1
ATOM 2418 C CA . GLY A 1 307 ? -4.581 -3.415 23.568 1.00 80.25 307 GLY A CA 1
ATOM 2419 C C . GLY A 1 307 ? -4.349 -2.531 22.340 1.00 80.25 307 GLY A C 1
ATOM 2420 O O . GLY A 1 307 ? -3.231 -2.076 22.073 1.00 80.25 307 GLY A O 1
ATOM 2421 N N . TYR A 1 308 ? -5.410 -2.283 21.585 1.00 85.69 308 TYR A N 1
ATOM 2422 C CA . TYR A 1 308 ? -5.408 -1.421 20.410 1.00 85.69 308 TYR A CA 1
ATOM 2423 C C . TYR A 1 308 ? -6.609 -0.497 20.459 1.00 85.69 308 TYR A C 1
ATOM 2425 O O . TYR A 1 308 ? -7.720 -0.956 20.696 1.00 85.69 308 TYR A O 1
ATOM 2433 N N . GLN A 1 309 ? -6.394 0.783 20.184 1.00 84.88 309 GLN A N 1
ATOM 2434 C CA . GLN A 1 309 ? -7.477 1.746 20.091 1.00 84.88 309 GLN A CA 1
ATOM 2435 C C . GLN A 1 309 ? -7.709 2.162 18.638 1.00 84.88 309 GLN A C 1
ATOM 2437 O O . GLN A 1 309 ? -6.768 2.430 17.883 1.00 84.88 309 GLN A O 1
ATOM 2442 N N . PHE A 1 310 ? -8.976 2.239 18.258 1.00 86.88 310 PHE A N 1
ATOM 2443 C CA . PHE A 1 310 ? -9.453 2.645 16.947 1.00 86.88 310 PHE A CA 1
ATOM 2444 C C . PHE A 1 310 ? -10.475 3.768 17.077 1.00 86.88 310 PHE A C 1
ATOM 2446 O O . PHE A 1 310 ? -11.065 3.986 18.134 1.00 86.88 310 PHE A O 1
ATOM 2453 N N . CYS A 1 311 ? -10.725 4.462 15.975 1.00 84.31 311 CYS A N 1
ATOM 2454 C CA . CYS A 1 311 ? -11.905 5.287 15.837 1.00 84.31 311 CYS A CA 1
ATOM 2455 C C . CYS A 1 311 ? -12.576 5.077 14.480 1.00 84.31 311 CYS A C 1
ATOM 2457 O O . CYS A 1 311 ? -11.928 4.918 13.445 1.00 84.31 311 CYS A O 1
ATOM 2459 N N . GLN A 1 312 ? -13.901 5.086 14.495 1.00 85.94 312 GLN A N 1
ATOM 2460 C CA . GLN A 1 312 ? -14.741 5.089 13.310 1.00 85.94 312 GLN A CA 1
ATOM 2461 C C . GLN A 1 312 ? -15.419 6.453 13.236 1.00 85.94 312 GLN A C 1
ATOM 2463 O O . GLN A 1 312 ? -16.236 6.790 14.091 1.00 85.94 312 GLN A O 1
ATOM 2468 N N . MET A 1 313 ? -15.075 7.252 12.225 1.00 80.31 313 MET A N 1
ATOM 2469 C CA . MET A 1 313 ? -15.716 8.553 12.030 1.00 80.31 313 MET A CA 1
ATOM 2470 C C . MET A 1 313 ? -17.149 8.363 11.556 1.00 80.31 313 MET A C 1
ATOM 2472 O O . MET A 1 313 ? -17.424 7.568 10.646 1.00 80.31 313 MET A O 1
ATOM 2476 N N . VAL A 1 314 ? -18.049 9.118 12.168 1.00 79.06 314 VAL A N 1
ATOM 2477 C CA . VAL A 1 314 ? -19.485 9.001 11.956 1.00 79.06 314 VAL A CA 1
ATOM 2478 C C . VAL A 1 314 ? -20.104 10.378 11.781 1.00 79.06 314 VAL A C 1
ATOM 2480 O O . VAL A 1 314 ? -19.618 11.372 12.323 1.00 79.06 314 VAL A O 1
ATOM 2483 N N . ARG A 1 315 ? -21.178 10.445 11.001 1.00 77.94 315 ARG A N 1
ATOM 2484 C CA . ARG A 1 315 ? -21.994 11.652 10.850 1.00 77.94 315 ARG A CA 1
ATOM 2485 C C . ARG A 1 315 ? -23.457 11.285 10.963 1.00 77.94 315 ARG A C 1
ATOM 2487 O O . ARG A 1 315 ? -23.838 10.188 10.569 1.00 77.94 315 ARG A O 1
ATOM 2494 N N . TYR A 1 316 ? -24.245 12.213 11.480 1.00 70.25 316 TYR A N 1
ATOM 2495 C CA . TYR A 1 316 ? -25.692 12.125 11.381 1.00 70.25 316 TYR A CA 1
ATOM 2496 C C . TYR A 1 316 ? -26.104 12.454 9.947 1.00 70.25 316 TYR A C 1
ATOM 2498 O O . TYR A 1 316 ? -25.627 13.442 9.378 1.00 70.25 316 TYR A O 1
ATOM 2506 N N . ASP A 1 317 ? -26.940 11.611 9.356 1.00 67.12 317 ASP A N 1
ATOM 2507 C CA . ASP A 1 317 ? -27.649 11.954 8.130 1.00 67.12 317 ASP A CA 1
ATOM 2508 C C . ASP A 1 317 ? -28.839 12.889 8.414 1.00 67.12 317 ASP A C 1
ATOM 2510 O O . ASP A 1 317 ? -29.075 13.320 9.546 1.00 67.12 317 ASP A O 1
ATOM 2514 N N . THR A 1 318 ? -29.590 13.236 7.368 1.00 59.09 318 THR A N 1
ATOM 2515 C CA . THR A 1 318 ? -30.775 14.099 7.473 1.00 59.09 318 THR A CA 1
ATOM 2516 C C . THR A 1 318 ? -31.881 13.520 8.357 1.00 59.09 318 THR A C 1
ATOM 2518 O O . THR A 1 318 ? -32.745 14.270 8.801 1.00 59.09 318 THR A O 1
ATOM 2521 N N . GLU A 1 319 ? -31.850 12.218 8.639 1.00 59.22 319 GLU A N 1
ATOM 2522 C CA . GLU A 1 319 ? -32.823 11.501 9.464 1.00 59.22 319 GLU A CA 1
ATOM 2523 C C . GLU A 1 319 ? -32.300 11.253 10.890 1.00 59.22 319 GLU A C 1
ATOM 2525 O O . GLU A 1 319 ? -32.929 10.548 11.674 1.00 59.22 319 GLU A O 1
ATOM 2530 N N . SER A 1 320 ? -31.174 11.877 11.266 1.00 60.75 320 SER A N 1
ATOM 2531 C CA . SER A 1 320 ? -30.500 11.683 12.560 1.00 60.75 320 SER A CA 1
ATOM 2532 C C . SER A 1 320 ? -30.016 10.247 12.802 1.00 60.75 320 SER A C 1
ATOM 2534 O O . SER A 1 320 ? -29.783 9.849 13.945 1.00 60.75 320 SER A O 1
ATOM 2536 N N . ILE A 1 321 ? -29.798 9.478 11.735 1.00 61.41 321 ILE A N 1
ATOM 2537 C CA . ILE A 1 321 ? -29.179 8.156 11.790 1.00 61.41 321 ILE A CA 1
ATOM 2538 C C . ILE A 1 321 ? -27.667 8.337 11.646 1.00 61.41 321 ILE A C 1
ATOM 2540 O O . ILE A 1 321 ? -27.178 9.082 10.793 1.00 61.41 321 ILE A O 1
ATOM 2544 N N . LEU A 1 322 ? -26.895 7.659 12.494 1.00 68.31 322 LEU A N 1
ATOM 2545 C CA . LEU A 1 322 ? -25.443 7.650 12.360 1.00 68.31 322 LEU A CA 1
ATOM 2546 C C . LEU A 1 322 ? -25.027 6.809 11.164 1.00 68.31 322 LEU A C 1
ATOM 2548 O O . LEU A 1 322 ? -25.346 5.631 11.076 1.00 68.31 322 LEU A O 1
ATOM 2552 N N . GLN A 1 323 ? -24.243 7.398 10.275 1.00 65.12 323 GLN A N 1
ATOM 2553 C CA . GLN A 1 323 ? -23.657 6.698 9.144 1.00 65.12 323 GLN A CA 1
ATOM 2554 C C . GLN A 1 323 ? -22.133 6.710 9.229 1.00 65.12 323 GLN A C 1
ATOM 2556 O O . GLN A 1 323 ? -21.514 7.670 9.706 1.00 65.12 323 GLN A O 1
ATOM 2561 N N . ARG A 1 324 ? -21.513 5.632 8.729 1.00 75.06 324 ARG A N 1
ATOM 2562 C CA . ARG A 1 324 ? -20.062 5.578 8.516 1.00 75.06 324 ARG A CA 1
ATOM 2563 C C . ARG A 1 324 ? -19.684 6.684 7.531 1.00 75.06 324 ARG A C 1
ATOM 2565 O O . ARG A 1 324 ? -20.175 6.698 6.407 1.00 75.06 324 ARG A O 1
ATOM 2572 N N . TYR A 1 325 ? -18.800 7.589 7.942 1.00 62.72 325 TYR A N 1
ATOM 2573 C CA . TYR A 1 325 ? -18.367 8.700 7.091 1.00 62.72 325 TYR A CA 1
ATOM 2574 C C . TYR A 1 325 ? -16.975 8.478 6.479 1.00 62.72 325 TYR A C 1
ATOM 2576 O O . TYR A 1 325 ? -16.774 8.741 5.295 1.00 62.72 325 TYR A O 1
ATOM 2584 N N . LYS A 1 326 ? -16.021 7.951 7.257 1.00 66.62 326 LYS A N 1
ATOM 2585 C CA . LYS A 1 326 ? -14.685 7.529 6.789 1.00 66.62 326 LYS A CA 1
ATOM 2586 C C . LYS A 1 326 ? -14.375 6.124 7.275 1.00 66.62 326 LYS A C 1
ATOM 2588 O O . LYS A 1 326 ? -15.029 5.659 8.197 1.00 66.62 326 LYS A O 1
ATOM 2593 N N . GLY A 1 327 ? -13.414 5.428 6.670 1.00 67.31 327 GLY A N 1
ATOM 2594 C CA . GLY A 1 327 ? -13.046 4.091 7.147 1.00 67.31 327 GLY A CA 1
ATOM 2595 C C . GLY A 1 327 ? -12.455 4.102 8.563 1.00 67.31 327 GLY A C 1
ATOM 2596 O O . GLY A 1 327 ? -12.115 5.155 9.098 1.00 67.31 327 GLY A O 1
ATOM 2597 N N . LEU A 1 328 ? -12.326 2.914 9.152 1.00 75.25 328 LEU A N 1
ATOM 2598 C CA . LEU A 1 328 ? -11.757 2.712 10.481 1.00 75.25 328 LEU A CA 1
ATOM 2599 C C . LEU A 1 328 ? -10.304 3.219 10.553 1.00 75.25 328 LEU A C 1
ATOM 2601 O O . LEU A 1 328 ? -9.463 2.915 9.697 1.00 75.25 328 LEU A O 1
ATOM 2605 N N . ILE A 1 329 ? -9.997 3.977 11.600 1.00 75.50 329 ILE A N 1
ATOM 2606 C CA . ILE A 1 329 ? -8.683 4.568 11.843 1.00 75.50 329 ILE A CA 1
ATOM 2607 C C . ILE A 1 329 ? -8.089 3.927 13.088 1.00 75.50 329 ILE A C 1
ATOM 2609 O O . ILE A 1 329 ? -8.729 3.862 14.129 1.00 75.50 329 ILE A O 1
ATOM 2613 N N . TYR A 1 330 ? -6.844 3.474 12.995 1.00 79.12 330 TYR A N 1
ATOM 2614 C CA . TYR A 1 330 ? -6.090 3.040 14.162 1.00 79.12 330 TYR A CA 1
ATOM 2615 C C . TYR A 1 330 ? -5.397 4.237 14.814 1.00 79.12 330 TYR A C 1
ATOM 2617 O O . TYR A 1 330 ? -4.787 5.062 14.126 1.00 79.12 330 TYR A O 1
ATOM 2625 N N . LEU A 1 331 ? -5.520 4.329 16.136 1.00 77.12 331 LEU A N 1
ATOM 2626 C CA . LEU A 1 331 ? -5.029 5.450 16.926 1.00 77.12 331 LEU A CA 1
ATOM 2627 C C . LEU A 1 331 ? -3.665 5.130 17.527 1.00 77.12 331 LEU A C 1
ATOM 2629 O O . LEU A 1 331 ? -2.663 5.783 17.217 1.00 77.12 331 LEU A O 1
ATOM 2633 N N . ASN A 1 332 ? -3.618 4.118 18.384 1.00 78.00 332 ASN A N 1
ATOM 2634 C CA . ASN A 1 332 ? -2.429 3.773 19.141 1.00 78.00 332 ASN A CA 1
ATOM 2635 C C . ASN A 1 332 ? -2.542 2.392 19.785 1.00 78.00 332 ASN A C 1
ATOM 2637 O O . ASN A 1 332 ? -3.620 1.826 19.983 1.00 78.00 332 ASN A O 1
ATOM 2641 N N . LYS A 1 333 ? -1.369 1.877 20.151 1.00 80.25 333 LYS A N 1
ATOM 2642 C CA . LYS A 1 333 ? -1.240 0.719 21.019 1.00 80.25 333 LYS A CA 1
ATOM 2643 C C . LYS A 1 333 ? -1.562 1.184 22.432 1.00 80.25 333 LYS A C 1
ATOM 2645 O O . LYS A 1 333 ? -0.965 2.150 22.908 1.00 80.25 333 LYS A O 1
ATOM 2650 N N . THR A 1 334 ? -2.487 0.505 23.087 1.00 74.06 334 THR A N 1
ATOM 2651 C CA . THR A 1 334 ? -2.835 0.759 24.480 1.00 74.06 334 THR A CA 1
ATOM 2652 C C . THR A 1 334 ? -2.240 -0.336 25.351 1.00 74.06 334 THR A C 1
ATOM 2654 O O . THR A 1 334 ? -2.013 -1.473 24.919 1.00 74.06 334 THR A O 1
ATOM 2657 N N . THR A 1 335 ? -1.922 0.008 26.595 1.00 67.00 335 THR A N 1
ATOM 2658 C CA . THR A 1 335 ? -1.649 -1.021 27.596 1.00 67.00 335 THR A CA 1
ATOM 2659 C C . THR A 1 335 ? -2.929 -1.821 27.752 1.00 67.00 335 THR A C 1
ATOM 2661 O O . THR A 1 335 ? -4.005 -1.226 27.848 1.00 67.00 335 THR A O 1
ATOM 2664 N N . ASN A 1 336 ? -2.832 -3.150 27.792 1.00 66.75 336 ASN A N 1
ATOM 2665 C CA . ASN A 1 336 ? -3.960 -3.930 28.269 1.00 66.75 336 ASN A CA 1
ATOM 2666 C C . ASN A 1 336 ? -4.156 -3.568 29.750 1.00 66.75 336 ASN A C 1
ATOM 2668 O O . ASN A 1 336 ? -3.446 -4.057 30.630 1.00 66.75 336 ASN A O 1
ATOM 2672 N N . VAL A 1 337 ? -5.059 -2.617 29.992 1.00 57.44 337 VAL A N 1
ATOM 2673 C CA . VAL A 1 337 ? -5.342 -2.017 31.303 1.00 57.44 337 VAL A CA 1
ATOM 2674 C C . VAL A 1 337 ? -5.819 -3.056 32.316 1.00 57.44 337 VAL A C 1
ATOM 2676 O O . VAL A 1 337 ? -5.759 -2.804 33.512 1.00 57.44 337 VAL A O 1
ATOM 2679 N N . TYR A 1 338 ? -6.185 -4.249 31.849 1.00 53.94 338 TYR A N 1
ATOM 2680 C CA . TYR A 1 338 ? -6.756 -5.323 32.649 1.00 53.94 338 TYR A CA 1
ATOM 2681 C C . TYR A 1 338 ? -5.778 -6.485 32.904 1.00 53.94 338 TYR A C 1
ATOM 2683 O O . TYR A 1 338 ? -6.170 -7.500 33.472 1.00 53.94 338 TYR A O 1
ATOM 2691 N N . VAL A 1 339 ? -4.503 -6.340 32.508 1.00 52.06 339 VAL A N 1
ATOM 2692 C CA . VAL A 1 339 ? -3.405 -7.278 32.840 1.00 52.06 339 VAL A CA 1
ATOM 2693 C C . VAL A 1 339 ? -2.538 -6.748 33.988 1.00 52.06 339 VAL A C 1
ATOM 2695 O O . VAL A 1 339 ? -1.862 -7.518 34.663 1.00 52.06 339 VAL A O 1
ATOM 2698 N N . LYS A 1 340 ? -2.570 -5.438 34.263 1.00 45.31 340 LYS A N 1
ATOM 2699 C CA . LYS A 1 340 ? -1.964 -4.886 35.481 1.00 45.31 340 LYS A CA 1
ATOM 2700 C C . LYS A 1 340 ? -2.918 -5.065 36.662 1.00 45.31 340 LYS A C 1
ATOM 2702 O O . LYS A 1 340 ? -3.628 -4.128 37.017 1.00 45.31 340 LYS A O 1
ATOM 2707 N N . VAL A 1 341 ? -2.903 -6.254 37.260 1.00 38.53 341 VAL A N 1
ATOM 2708 C CA . VAL A 1 341 ? -3.240 -6.464 38.676 1.00 38.53 341 VAL A CA 1
ATOM 2709 C C . VAL A 1 341 ? -2.177 -7.357 39.284 1.00 38.53 341 VAL A C 1
ATOM 2711 O O . VAL A 1 341 ? -1.995 -8.471 38.747 1.00 38.53 341 VAL A O 1
#